Protein AF-A0A662H703-F1 (afdb_monomer_lite)

Sequence (339 aa):
MIERREKPLIRIRGIYATALTALFLDAGFDITQPTPPIVSRFKLTKPLLAPPDATVKDRDDKKGVTIIGNGGPVEAILKVFRERFPDIIVKAYQPELYSSYKGVAEGTCERGTIVNLGITKGILPSHDIKPGQEVVVHVRKPSFLSQPLLAKGLVVNGKYMRLVEGGKNSISRHIHNPRKIRDLLYLLNMLRLEDWGIRIRSSARFASLEELIAEFNELKKQIQSLKRDLSKLPTPSKITPGDALVEVTFPLEAKKALDEMRRKVVPTLPLHHYFKSISNGFEKILNFSELLIEKGLDPEKISESVQEYICQDILNVGERFRIIHEDIGGGRVDINGLL

Secondary structure (DSSP, 8-state):
-----SS-EEEE-STTHHHHHHHHHHTT-EEBS--HHHHHHTT-SS-B-SPPSEEEEE-TTSSEEEEEE-HHHHHHHHHHHHHH-TT-EEEEEEEEET-EEEEEEEEEETTEEEEE-SS-EEEES-S-S-TT-EEEEEEEE--SSSPPEEEES-EEE-SSEEEEET---EE-TT---HHHHHHHHHHHHH---TTEEEEE-GGGGG--HHHHHHHHHHHHHHHHHHHHHGGGS-SSEEEE--EEEEEEE--HHHHHHHHHHHHTTS---TTHHHHHHH-STTHHHHHHHHHHHHTT--HHHHHHHHHHHHHHHH--TT-EEEEEEE-TTS-EEEEEEE-

Structure (mmCIF, N/CA/C/O backbone):
data_AF-A0A662H703-F1
#
_entry.id   AF-A0A662H703-F1
#
loop_
_atom_site.group_PDB
_atom_site.id
_atom_site.type_symbol
_atom_site.label_atom_id
_atom_site.label_alt_id
_atom_site.label_comp_id
_atom_site.label_asym_id
_atom_site.label_entity_id
_atom_site.label_seq_id
_atom_site.pdbx_PDB_ins_code
_atom_site.Cartn_x
_atom_site.Cartn_y
_atom_site.Cartn_z
_atom_site.occupancy
_atom_site.B_iso_or_equiv
_atom_site.auth_seq_id
_atom_site.auth_comp_id
_atom_site.auth_asym_id
_atom_site.auth_atom_id
_atom_site.pdbx_PDB_model_num
ATOM 1 N N . MET A 1 1 ? -25.308 -5.327 -0.138 1.00 30.38 1 MET A N 1
ATOM 2 C CA . MET A 1 1 ? -24.457 -6.399 -0.694 1.00 30.38 1 MET A CA 1
ATOM 3 C C . MET A 1 1 ? -23.533 -5.741 -1.695 1.00 30.38 1 MET A C 1
ATOM 5 O O . MET A 1 1 ? -24.026 -5.160 -2.648 1.00 30.38 1 MET A O 1
ATOM 9 N N . ILE A 1 2 ? -22.229 -5.717 -1.427 1.00 37.53 2 ILE A N 1
ATOM 10 C CA . ILE A 1 2 ? -21.247 -5.191 -2.380 1.00 37.53 2 ILE A CA 1
ATOM 11 C C . ILE A 1 2 ? -21.125 -6.254 -3.470 1.00 37.53 2 ILE A C 1
ATOM 13 O O . ILE A 1 2 ? -20.749 -7.381 -3.149 1.00 37.53 2 ILE A O 1
ATOM 17 N N . GLU A 1 3 ? -21.476 -5.929 -4.715 1.00 33.94 3 GLU A N 1
ATOM 18 C CA . GLU A 1 3 ? -21.129 -6.763 -5.869 1.00 33.94 3 GLU A CA 1
ATOM 19 C C . GLU A 1 3 ? -19.637 -7.094 -5.773 1.00 33.94 3 GLU A C 1
ATOM 21 O O . GLU A 1 3 ? -18.779 -6.206 -5.850 1.00 33.94 3 GLU A O 1
ATOM 26 N N . ARG A 1 4 ? -19.318 -8.367 -5.513 1.00 44.22 4 ARG A N 1
ATOM 27 C CA . ARG A 1 4 ? -17.944 -8.843 -5.611 1.00 44.22 4 ARG A CA 1
ATOM 28 C C . ARG A 1 4 ? -17.577 -8.714 -7.077 1.00 44.22 4 ARG A C 1
ATOM 30 O O . ARG A 1 4 ? -18.082 -9.467 -7.902 1.00 44.22 4 ARG A O 1
ATOM 37 N N . ARG A 1 5 ? -16.713 -7.754 -7.396 1.00 56.62 5 ARG A N 1
ATOM 38 C CA . ARG A 1 5 ? -16.032 -7.778 -8.684 1.00 56.62 5 ARG A CA 1
ATOM 39 C C . ARG A 1 5 ? -15.287 -9.098 -8.780 1.00 56.62 5 ARG A C 1
ATOM 41 O O . ARG A 1 5 ? -14.553 -9.461 -7.864 1.00 56.62 5 ARG A O 1
ATOM 48 N N . GLU A 1 6 ? -15.513 -9.801 -9.878 1.00 66.19 6 GLU A N 1
ATOM 49 C CA . GLU A 1 6 ? -14.876 -11.085 -10.172 1.00 66.19 6 GLU A CA 1
ATOM 50 C C . GLU A 1 6 ? -13.346 -10.946 -10.251 1.00 66.19 6 GLU A C 1
ATOM 52 O O . GLU A 1 6 ? -12.614 -11.877 -9.926 1.00 66.19 6 GLU A O 1
ATOM 57 N N . LYS A 1 7 ? -12.868 -9.749 -10.622 1.00 82.75 7 LYS A N 1
ATOM 58 C CA . LYS A 1 7 ? -11.457 -9.409 -10.809 1.00 82.75 7 LYS A CA 1
ATOM 59 C C . LYS A 1 7 ? -11.031 -8.277 -9.868 1.00 82.75 7 LYS A C 1
ATOM 61 O O . LYS A 1 7 ? -11.751 -7.279 -9.765 1.00 82.75 7 LYS A O 1
ATOM 66 N N . PRO A 1 8 ? -9.870 -8.381 -9.196 1.00 92.06 8 PRO A N 1
ATOM 67 C CA . PRO A 1 8 ? -9.368 -7.292 -8.367 1.00 92.06 8 PRO A CA 1
ATOM 68 C C . PRO A 1 8 ? -9.028 -6.054 -9.206 1.00 92.06 8 PRO A C 1
ATOM 70 O O . PRO A 1 8 ? -8.294 -6.152 -10.191 1.00 92.06 8 PRO A O 1
ATOM 73 N N . LEU A 1 9 ? -9.510 -4.879 -8.786 1.00 95.81 9 LEU A N 1
ATOM 74 C CA . LEU A 1 9 ? -9.166 -3.601 -9.408 1.00 95.81 9 LEU A CA 1
ATOM 75 C C . LEU A 1 9 ? -7.956 -2.967 -8.705 1.00 95.81 9 LEU A C 1
ATOM 77 O O . LEU A 1 9 ? -8.059 -2.488 -7.571 1.00 95.81 9 LEU A O 1
ATOM 81 N N . ILE A 1 10 ? -6.811 -2.901 -9.381 1.00 96.88 10 ILE A N 1
ATOM 82 C CA . ILE A 1 10 ? -5.547 -2.460 -8.780 1.00 96.88 10 ILE A CA 1
ATOM 83 C C . ILE A 1 10 ? -5.146 -1.070 -9.268 1.00 96.88 10 ILE A C 1
ATOM 85 O O . ILE A 1 10 ? -5.191 -0.748 -10.454 1.00 96.88 10 ILE A O 1
ATOM 89 N N . ARG A 1 11 ? -4.669 -0.240 -8.337 1.00 97.38 11 ARG A N 1
ATOM 90 C CA . ARG A 1 11 ? -3.932 0.988 -8.655 1.00 97.38 11 ARG A CA 1
ATOM 91 C C . ARG A 1 11 ? -2.441 0.782 -8.438 1.00 97.38 11 ARG A C 1
ATOM 93 O O . ARG A 1 11 ? -2.027 0.434 -7.339 1.00 97.38 11 ARG A O 1
ATOM 100 N N . ILE A 1 12 ? -1.631 1.107 -9.440 1.00 97.94 12 ILE A N 1
ATOM 101 C CA . ILE A 1 12 ? -0.177 0.906 -9.390 1.00 97.94 12 ILE A CA 1
ATOM 102 C C . ILE A 1 12 ? 0.543 2.254 -9.477 1.00 97.94 12 ILE A C 1
ATOM 104 O O . ILE A 1 12 ? 0.141 3.137 -10.243 1.00 97.94 12 ILE A O 1
ATOM 108 N N . ARG A 1 13 ? 1.584 2.450 -8.667 1.00 95.94 13 ARG A N 1
ATOM 109 C CA . ARG A 1 13 ? 2.422 3.657 -8.634 1.00 95.94 13 ARG A CA 1
ATOM 110 C C . ARG A 1 13 ? 3.893 3.287 -8.484 1.00 95.94 13 ARG A C 1
ATOM 112 O O . ARG A 1 13 ? 4.200 2.236 -7.942 1.00 95.94 13 ARG A O 1
ATOM 119 N N . GLY A 1 14 ? 4.767 4.200 -8.899 1.00 95.19 14 GLY A N 1
ATOM 120 C CA . GLY A 1 14 ? 6.202 4.077 -8.669 1.00 95.19 14 GLY A CA 1
ATOM 121 C C . GLY A 1 14 ? 6.992 3.531 -9.853 1.00 95.19 14 GLY A C 1
ATOM 122 O O . GLY A 1 14 ? 6.475 3.440 -10.971 1.00 95.19 14 GLY A O 1
ATOM 123 N N . ILE A 1 15 ? 8.261 3.214 -9.612 1.00 95.38 15 ILE A N 1
ATOM 124 C CA . ILE A 1 15 ? 9.226 2.827 -10.648 1.00 95.38 15 ILE A CA 1
ATOM 125 C C . ILE A 1 15 ? 8.855 1.496 -11.308 1.00 95.38 15 ILE A C 1
ATOM 127 O O . ILE A 1 15 ? 9.024 1.353 -12.516 1.00 95.38 15 ILE A O 1
ATOM 131 N N . TYR A 1 16 ? 8.243 0.583 -10.549 1.00 97.50 16 TYR A N 1
ATOM 132 C CA . TYR A 1 16 ? 7.818 -0.735 -11.029 1.00 97.50 16 TYR A CA 1
ATOM 133 C C . TYR A 1 16 ? 6.494 -0.702 -11.806 1.00 97.50 16 TYR A C 1
ATOM 135 O O . TYR A 1 16 ? 6.033 -1.728 -12.305 1.00 97.50 16 TYR A O 1
ATOM 143 N N . ALA A 1 17 ? 5.843 0.463 -11.919 1.00 98.00 17 ALA A N 1
ATOM 144 C CA . ALA A 1 17 ? 4.452 0.532 -12.356 1.00 98.00 17 ALA A CA 1
ATOM 145 C C . ALA A 1 17 ? 4.204 -0.015 -13.765 1.00 98.00 17 ALA A C 1
ATOM 147 O O . ALA A 1 17 ? 3.155 -0.603 -14.001 1.00 98.00 17 ALA A O 1
ATOM 148 N N . THR A 1 18 ? 5.146 0.157 -14.695 1.00 97.88 18 THR A N 1
ATOM 149 C CA . THR A 1 18 ? 4.966 -0.320 -16.080 1.00 97.88 18 THR A CA 1
ATOM 150 C C . THR A 1 18 ? 5.044 -1.844 -16.148 1.00 97.88 18 THR A C 1
ATOM 152 O O . THR A 1 18 ? 4.124 -2.465 -16.670 1.00 97.88 18 THR A O 1
ATOM 155 N N . ALA A 1 19 ? 6.079 -2.440 -15.547 1.00 98.19 19 ALA A N 1
ATOM 156 C CA . ALA A 1 19 ? 6.246 -3.891 -15.472 1.00 98.19 19 ALA A CA 1
ATOM 157 C C . ALA A 1 19 ? 5.070 -4.566 -14.759 1.00 98.19 19 ALA A C 1
ATOM 159 O O . ALA A 1 19 ? 4.483 -5.515 -15.269 1.00 98.19 19 ALA A O 1
ATOM 160 N N . LEU A 1 20 ? 4.675 -4.021 -13.605 1.00 98.25 20 LEU A N 1
ATOM 161 C CA . LEU A 1 20 ? 3.562 -4.554 -12.826 1.00 98.25 20 LEU A CA 1
ATOM 162 C C . LEU A 1 20 ? 2.220 -4.391 -13.541 1.00 98.25 20 LEU A C 1
ATOM 164 O O . LEU A 1 20 ? 1.362 -5.254 -13.411 1.00 98.25 20 LEU A O 1
ATOM 168 N N . THR A 1 21 ? 2.031 -3.323 -14.323 1.00 98.06 21 THR A N 1
ATOM 169 C CA . THR A 1 21 ? 0.829 -3.185 -15.159 1.00 98.06 21 THR A CA 1
ATOM 170 C C . THR A 1 21 ? 0.763 -4.308 -16.192 1.00 98.06 21 THR A C 1
ATOM 172 O O . THR A 1 21 ? -0.279 -4.944 -16.297 1.00 98.06 21 THR A O 1
ATOM 175 N N . ALA A 1 22 ? 1.865 -4.598 -16.897 1.00 97.25 22 ALA A N 1
ATOM 176 C CA . ALA A 1 22 ? 1.915 -5.713 -17.847 1.00 97.25 22 ALA A CA 1
ATOM 177 C C . ALA A 1 22 ? 1.616 -7.048 -17.151 1.00 97.25 22 ALA A C 1
ATOM 179 O O . ALA A 1 22 ? 0.739 -7.786 -17.585 1.00 97.25 22 ALA A O 1
ATOM 180 N N . LEU A 1 23 ? 2.269 -7.302 -16.014 1.00 97.25 23 LEU A N 1
ATOM 181 C CA . LEU A 1 23 ? 2.069 -8.519 -15.233 1.00 97.25 23 LEU A CA 1
ATOM 182 C C . LEU A 1 23 ? 0.610 -8.733 -14.811 1.00 97.25 23 LEU A C 1
ATOM 184 O O . LEU A 1 23 ? 0.073 -9.828 -14.955 1.00 97.25 23 LEU A O 1
ATOM 188 N N . PHE A 1 24 ? -0.026 -7.708 -14.246 1.00 96.81 24 PHE A N 1
ATOM 189 C CA . PHE A 1 24 ? -1.381 -7.846 -13.724 1.00 96.81 24 PHE A CA 1
ATOM 190 C C . PHE A 1 24 ? -2.428 -7.933 -14.837 1.00 96.81 24 PHE A C 1
ATOM 192 O O . PHE A 1 24 ? -3.397 -8.672 -14.677 1.00 96.81 24 PHE A O 1
ATOM 199 N N . LEU A 1 25 ? -2.219 -7.255 -15.971 1.00 94.88 25 LEU A N 1
ATOM 200 C CA . LEU A 1 25 ? -3.065 -7.434 -17.153 1.00 94.88 25 LEU A CA 1
ATOM 201 C C . LEU A 1 25 ? -2.961 -8.868 -17.696 1.00 94.88 25 LEU A C 1
ATOM 203 O O . LEU A 1 25 ? -3.995 -9.493 -17.923 1.00 94.88 25 LEU A O 1
ATOM 207 N N . ASP A 1 26 ? -1.746 -9.422 -17.804 1.00 94.62 26 ASP A N 1
ATOM 208 C CA . ASP A 1 26 ? -1.517 -10.822 -18.204 1.00 94.62 26 ASP A CA 1
ATOM 209 C C . ASP A 1 26 ? -2.175 -11.815 -17.224 1.00 94.62 26 ASP A C 1
ATOM 211 O O . ASP A 1 26 ? -2.640 -12.881 -17.622 1.00 94.62 26 ASP A O 1
ATOM 215 N N . ALA A 1 27 ? -2.242 -11.463 -15.936 1.00 94.94 27 ALA A N 1
ATOM 216 C CA . ALA A 1 27 ? -2.902 -12.251 -14.894 1.00 94.94 27 ALA A CA 1
ATOM 217 C C . ALA A 1 27 ? -4.432 -12.038 -14.822 1.00 94.94 27 ALA A C 1
ATOM 219 O O . ALA A 1 27 ? -5.092 -12.619 -13.961 1.00 94.94 27 ALA A O 1
ATOM 220 N N . GLY A 1 28 ? -5.008 -11.203 -15.695 1.00 94.31 28 GLY A N 1
ATOM 221 C CA . GLY A 1 28 ? -6.453 -10.981 -15.793 1.00 94.31 28 GLY A CA 1
ATOM 222 C C . GLY A 1 28 ? -7.042 -9.982 -14.791 1.00 94.31 28 GLY A C 1
ATOM 223 O O . GLY A 1 28 ? -8.255 -9.993 -14.583 1.00 94.31 28 GLY A O 1
ATOM 224 N N . PHE A 1 29 ? -6.220 -9.136 -14.171 1.00 95.69 29 PHE A N 1
ATOM 225 C CA . PHE A 1 29 ? -6.654 -8.093 -13.240 1.00 95.69 29 PHE A CA 1
ATOM 226 C C . PHE A 1 29 ? -7.035 -6.817 -13.992 1.00 95.69 29 PHE A C 1
ATOM 228 O O . PHE A 1 29 ? -6.499 -6.526 -15.061 1.00 95.69 29 PHE A O 1
ATOM 235 N N . ASP A 1 30 ? -7.892 -5.999 -13.379 1.00 95.06 30 ASP A N 1
ATOM 236 C CA . ASP A 1 30 ? -8.238 -4.688 -13.922 1.00 95.06 30 ASP A CA 1
ATOM 237 C C . ASP A 1 30 ? -7.359 -3.589 -13.316 1.00 95.06 30 ASP A C 1
ATOM 239 O O . ASP A 1 30 ? -7.030 -3.596 -12.125 1.00 95.06 30 ASP A O 1
ATOM 243 N N . ILE A 1 31 ? -7.020 -2.585 -14.126 1.00 96.00 31 ILE A N 1
ATOM 244 C CA . ILE A 1 31 ? -6.175 -1.458 -13.714 1.00 96.00 31 ILE A CA 1
ATOM 245 C C . ILE A 1 31 ? -7.009 -0.187 -13.590 1.00 96.00 31 ILE A C 1
ATOM 247 O O . ILE A 1 31 ? -7.719 0.202 -14.516 1.00 96.00 31 ILE A O 1
ATOM 251 N N . THR A 1 32 ? -6.881 0.507 -12.456 1.00 96.06 32 THR A N 1
ATOM 252 C CA . THR A 1 32 ? -7.569 1.780 -12.210 1.00 96.06 32 THR A CA 1
ATOM 253 C C . THR A 1 32 ? -6.629 2.934 -11.938 1.00 96.06 32 THR A C 1
ATOM 255 O O . THR A 1 32 ? -5.519 2.792 -11.413 1.00 96.06 32 THR A O 1
ATOM 258 N N . GLN A 1 33 ? -7.135 4.122 -12.248 1.00 94.19 33 GLN A N 1
ATOM 259 C CA . GLN A 1 33 ? -6.463 5.396 -12.087 1.00 94.19 33 GLN A CA 1
ATOM 260 C C . GLN A 1 33 ? -5.044 5.334 -12.680 1.00 94.19 33 GLN A C 1
ATOM 262 O O . GLN A 1 33 ? -4.097 5.703 -11.973 1.00 94.19 33 GLN A O 1
ATOM 267 N N . PRO A 1 34 ? -4.841 4.820 -13.911 1.00 95.94 34 PRO A N 1
ATOM 268 C CA . PRO A 1 34 ? -3.511 4.747 -14.504 1.00 95.94 34 PRO A CA 1
ATOM 269 C C . PRO A 1 34 ? -2.913 6.153 -14.642 1.00 95.94 34 PRO A C 1
ATOM 271 O O . PRO A 1 34 ? -3.626 7.146 -14.796 1.00 95.94 34 PRO A O 1
ATOM 274 N N . THR A 1 35 ? -1.589 6.260 -14.538 1.00 94.94 35 THR A N 1
ATOM 275 C CA . THR A 1 35 ? -0.897 7.528 -14.808 1.00 94.94 35 THR A CA 1
ATOM 276 C C . THR A 1 35 ? -0.830 7.776 -16.321 1.00 94.94 35 THR A C 1
ATOM 278 O O . THR A 1 35 ? -0.896 6.811 -17.085 1.00 94.94 35 THR A O 1
ATOM 281 N N . PRO A 1 36 ? -0.654 9.027 -16.790 1.00 94.94 36 PRO A N 1
ATOM 282 C CA . PRO A 1 36 ? -0.564 9.308 -18.226 1.00 94.94 36 PRO A CA 1
ATOM 283 C C . PRO A 1 36 ? 0.485 8.461 -18.977 1.00 94.94 36 PRO A C 1
ATOM 285 O O . PRO A 1 36 ? 0.156 7.949 -20.047 1.00 94.94 36 PRO A O 1
ATOM 288 N N . PRO A 1 37 ? 1.691 8.195 -18.422 1.00 94.75 37 PRO A N 1
ATOM 289 C CA . PRO A 1 37 ? 2.641 7.277 -19.055 1.00 94.75 37 PRO A CA 1
ATOM 290 C C . PRO A 1 37 ? 2.105 5.851 -19.224 1.00 94.75 37 PRO A C 1
ATOM 292 O O . PRO A 1 37 ? 2.369 5.222 -20.242 1.00 94.75 37 PRO A O 1
ATOM 295 N N . ILE A 1 38 ? 1.340 5.340 -18.254 1.00 97.06 38 ILE A N 1
ATOM 296 C CA . ILE A 1 38 ? 0.729 4.006 -18.341 1.00 97.06 38 ILE A CA 1
ATOM 297 C C . ILE A 1 38 ? -0.376 3.990 -19.401 1.00 97.06 38 ILE A C 1
ATOM 299 O O . ILE A 1 38 ? -0.421 3.069 -20.208 1.00 97.06 38 ILE A O 1
ATOM 303 N N . VAL A 1 39 ? -1.218 5.027 -19.457 1.00 96.25 39 VAL A N 1
ATOM 304 C CA . VAL A 1 39 ? -2.254 5.156 -20.497 1.00 96.25 39 VAL A CA 1
ATOM 305 C C . VAL A 1 39 ? -1.636 5.125 -21.896 1.00 96.25 39 VAL A C 1
ATOM 307 O O . VAL A 1 39 ? -2.117 4.381 -22.745 1.00 96.25 39 VAL A O 1
ATOM 310 N N . SER A 1 40 ? -0.555 5.882 -22.111 1.00 95.25 40 SER A N 1
ATOM 311 C CA . SER A 1 40 ? 0.151 5.940 -23.397 1.00 95.25 40 SER A CA 1
ATOM 312 C C . SER A 1 40 ? 0.778 4.593 -23.776 1.00 95.25 40 SER A C 1
ATOM 314 O O . SER A 1 40 ? 0.473 4.045 -24.834 1.00 95.25 40 SER A O 1
ATOM 316 N N . ARG A 1 41 ? 1.582 4.005 -22.877 1.00 95.31 41 ARG A N 1
ATOM 317 C CA . ARG A 1 41 ? 2.304 2.741 -23.120 1.00 95.31 41 ARG A CA 1
ATOM 318 C C . ARG A 1 41 ? 1.376 1.571 -23.440 1.00 95.31 41 ARG A C 1
ATOM 320 O O . ARG A 1 41 ? 1.664 0.791 -24.336 1.00 95.31 41 ARG A O 1
ATOM 327 N N . PHE A 1 42 ? 0.253 1.474 -22.733 1.00 95.56 42 PHE A N 1
ATOM 328 C CA . PHE A 1 42 ? -0.713 0.387 -22.906 1.00 95.56 42 PHE A CA 1
ATOM 329 C C . PHE A 1 42 ? -1.879 0.752 -23.833 1.00 95.56 42 PHE A C 1
ATOM 331 O O . PHE A 1 42 ? -2.821 -0.026 -23.953 1.00 95.56 42 PHE A O 1
ATOM 338 N N . LYS A 1 43 ? -1.841 1.931 -24.476 1.00 93.88 43 LYS A N 1
ATOM 339 C CA . LYS A 1 43 ? -2.882 2.425 -25.395 1.00 93.88 43 LYS A CA 1
ATOM 340 C C . LYS A 1 43 ? -4.298 2.292 -24.810 1.00 93.88 43 LYS A C 1
ATOM 342 O O . LYS A 1 43 ? -5.241 1.894 -25.494 1.00 93.88 43 LYS A O 1
ATOM 347 N N . LEU A 1 44 ? -4.448 2.615 -23.523 1.00 91.06 44 LEU A N 1
ATOM 348 C CA . LEU A 1 44 ? -5.715 2.463 -22.805 1.00 91.06 44 LEU A CA 1
ATOM 349 C C . LEU A 1 44 ? -6.716 3.519 -23.288 1.00 91.06 44 LEU A C 1
ATOM 351 O O . LEU A 1 44 ? -6.602 4.695 -22.952 1.00 91.06 44 LEU A O 1
ATOM 355 N N . THR A 1 45 ? -7.718 3.096 -24.056 1.00 88.31 45 THR A N 1
ATOM 356 C CA . THR A 1 45 ? -8.709 3.997 -24.673 1.00 88.31 45 THR A CA 1
ATOM 357 C C . THR A 1 45 ? -9.731 4.547 -23.680 1.00 88.31 45 THR A C 1
ATOM 359 O O . THR A 1 45 ? -10.190 5.679 -23.824 1.00 88.31 45 THR A O 1
ATOM 362 N N . LYS A 1 46 ? -10.085 3.768 -22.652 1.00 89.00 46 LYS A N 1
ATOM 363 C CA . LYS A 1 46 ? -11.031 4.156 -21.594 1.00 89.00 46 LYS A CA 1
ATOM 364 C C . LYS A 1 46 ? -10.466 3.808 -20.212 1.00 89.00 46 LYS A C 1
ATOM 366 O O . LYS A 1 46 ? -10.796 2.755 -19.667 1.00 89.00 46 LYS A O 1
ATOM 371 N N . PRO A 1 47 ? -9.588 4.649 -19.637 1.00 90.69 47 PRO A N 1
ATOM 372 C CA . PRO A 1 47 ? -9.002 4.372 -18.332 1.00 90.69 47 PRO A CA 1
ATOM 373 C C . PRO A 1 47 ? -10.068 4.406 -17.230 1.00 90.69 47 PRO A C 1
ATOM 375 O O . PRO A 1 47 ? -10.765 5.404 -17.051 1.00 90.69 47 PRO A O 1
ATOM 378 N N . LEU A 1 48 ? -10.165 3.325 -16.453 1.00 92.69 48 LEU A N 1
ATOM 379 C CA . LEU A 1 48 ? -11.041 3.258 -15.285 1.00 92.69 48 LEU A CA 1
ATOM 380 C C . LEU A 1 48 ? -10.537 4.205 -14.190 1.00 92.69 48 LEU A C 1
ATOM 382 O O . LEU A 1 48 ? -9.339 4.262 -13.914 1.00 92.69 48 LEU A O 1
ATOM 386 N N . LEU A 1 49 ? -11.451 4.933 -13.542 1.00 92.69 49 LEU A N 1
ATOM 387 C CA . LEU A 1 49 ? -11.131 5.872 -12.453 1.00 92.69 49 LEU A CA 1
ATOM 388 C C . LEU A 1 49 ? -11.737 5.473 -11.097 1.00 92.69 49 LEU A C 1
ATOM 390 O O . LEU A 1 49 ? -11.548 6.174 -10.099 1.00 92.69 49 LEU A O 1
ATOM 394 N N . ALA A 1 50 ? -12.402 4.317 -11.045 1.00 92.94 50 ALA A N 1
ATOM 395 C CA . ALA A 1 50 ? -13.027 3.771 -9.846 1.00 92.94 50 ALA A CA 1
ATOM 396 C C . ALA A 1 50 ? -12.020 3.569 -8.688 1.00 92.94 50 ALA A C 1
ATOM 398 O O . ALA A 1 50 ? -10.819 3.392 -8.930 1.00 92.94 50 ALA A O 1
ATOM 399 N N . PRO A 1 51 ? -12.475 3.568 -7.423 1.00 94.06 51 PRO A N 1
ATOM 400 C CA . PRO A 1 51 ? -11.635 3.240 -6.276 1.00 94.06 51 PRO A CA 1
ATOM 401 C C . PRO A 1 51 ? -10.924 1.900 -6.453 1.00 94.06 51 PRO A C 1
ATOM 403 O O . PRO A 1 51 ? -11.578 0.933 -6.840 1.00 94.06 51 PRO A O 1
ATOM 406 N N . PRO A 1 52 ? -9.618 1.821 -6.156 1.00 95.75 52 PRO A N 1
ATOM 407 C CA . PRO A 1 52 ? -8.919 0.550 -6.178 1.00 95.75 52 PRO A CA 1
ATOM 408 C C . PRO A 1 52 ? -9.326 -0.330 -4.999 1.00 95.75 52 PRO A C 1
ATOM 410 O O . PRO A 1 52 ? -9.491 0.160 -3.880 1.00 95.75 52 PRO A O 1
ATOM 413 N N . ASP A 1 53 ? -9.359 -1.632 -5.247 1.00 96.00 53 ASP A N 1
ATOM 414 C CA . ASP A 1 53 ? -9.443 -2.664 -4.220 1.00 96.00 53 ASP A CA 1
ATOM 415 C C . ASP A 1 53 ? -8.098 -2.861 -3.506 1.00 96.00 53 ASP A C 1
ATOM 417 O O . ASP A 1 53 ? -8.053 -3.161 -2.312 1.00 96.00 53 ASP A O 1
ATOM 421 N N . ALA A 1 54 ? -6.996 -2.645 -4.232 1.00 97.12 54 ALA A N 1
ATOM 422 C CA . ALA A 1 54 ? -5.640 -2.617 -3.698 1.00 97.12 54 ALA A CA 1
ATOM 423 C C . ALA A 1 54 ? -4.768 -1.583 -4.423 1.00 97.12 54 ALA A C 1
ATOM 425 O O . ALA A 1 54 ? -4.912 -1.316 -5.617 1.00 97.12 54 ALA A O 1
ATOM 426 N N . THR A 1 55 ? -3.847 -0.965 -3.689 1.00 97.94 55 THR A N 1
ATOM 427 C CA . THR A 1 55 ? -2.812 -0.086 -4.235 1.00 97.94 55 THR A CA 1
ATOM 428 C C . THR A 1 55 ? -1.447 -0.737 -4.067 1.00 97.94 55 THR A C 1
ATOM 430 O O . THR A 1 55 ? -1.059 -1.040 -2.943 1.00 97.94 55 THR A O 1
ATOM 433 N N . VAL A 1 56 ? -0.709 -0.871 -5.167 1.00 98.50 56 VAL A N 1
ATOM 434 C CA . VAL A 1 56 ? 0.701 -1.276 -5.191 1.00 98.50 56 VAL A CA 1
ATOM 435 C C . VAL A 1 56 ? 1.547 -0.036 -5.465 1.00 98.50 56 VAL A C 1
ATOM 437 O O . VAL A 1 56 ? 1.294 0.699 -6.421 1.00 98.50 56 VAL A O 1
ATOM 440 N N . LYS A 1 57 ? 2.521 0.245 -4.606 1.00 97.75 57 LYS A N 1
ATOM 441 C CA . LYS A 1 57 ? 3.430 1.392 -4.737 1.00 97.75 57 LYS A CA 1
ATOM 442 C C . LYS A 1 57 ? 4.843 0.992 -4.340 1.00 97.75 57 LYS A C 1
ATOM 444 O O . LYS A 1 57 ? 4.991 0.016 -3.617 1.00 97.75 57 LYS A O 1
ATOM 449 N N . ASP A 1 58 ? 5.849 1.758 -4.743 1.00 97.25 58 ASP A N 1
ATOM 450 C CA . ASP A 1 58 ? 7.220 1.546 -4.265 1.00 97.25 58 ASP A CA 1
ATOM 451 C C . ASP A 1 58 ? 7.274 1.523 -2.726 1.00 97.25 58 ASP A C 1
ATOM 453 O O . ASP A 1 58 ? 6.569 2.295 -2.059 1.00 97.25 58 ASP A O 1
ATOM 457 N N . ARG A 1 59 ? 8.128 0.650 -2.176 1.00 94.50 59 ARG A N 1
ATOM 458 C CA . ARG A 1 59 ? 8.642 0.815 -0.808 1.00 94.50 59 ARG A CA 1
ATOM 459 C C . ARG A 1 59 ? 9.424 2.127 -0.730 1.00 94.50 59 ARG A C 1
ATOM 461 O O . ARG A 1 59 ? 9.928 2.616 -1.742 1.00 94.50 59 ARG A O 1
ATOM 468 N N . ASP A 1 60 ? 9.566 2.674 0.473 1.00 89.94 60 ASP A N 1
ATOM 469 C CA . ASP A 1 60 ? 10.272 3.945 0.680 1.00 89.94 60 ASP A CA 1
ATOM 470 C C . ASP A 1 60 ? 11.746 3.880 0.221 1.00 89.94 60 ASP A C 1
ATOM 472 O O . ASP A 1 60 ? 12.285 4.872 -0.261 1.00 89.94 60 ASP A O 1
ATOM 476 N N . ASP A 1 61 ? 12.372 2.700 0.294 1.00 89.81 61 ASP A N 1
ATOM 477 C CA . ASP A 1 61 ? 13.734 2.430 -0.190 1.00 89.81 61 ASP A CA 1
ATOM 478 C C . ASP A 1 61 ? 13.806 2.000 -1.667 1.00 89.81 61 ASP A C 1
ATOM 480 O O . ASP A 1 61 ? 14.890 1.718 -2.171 1.00 89.81 61 ASP A O 1
ATOM 484 N N . LYS A 1 62 ? 12.659 1.911 -2.354 1.00 93.62 62 LYS A N 1
ATOM 485 C CA . LYS A 1 62 ? 12.506 1.457 -3.746 1.00 93.62 62 LYS A CA 1
ATOM 486 C C . LYS A 1 62 ? 13.014 0.042 -4.041 1.00 93.62 62 LYS A C 1
ATOM 488 O O . LYS A 1 62 ? 13.042 -0.357 -5.206 1.00 93.62 62 LYS A O 1
ATOM 493 N N . LYS A 1 63 ? 13.349 -0.772 -3.034 1.00 93.44 63 LYS A N 1
ATOM 494 C CA . LYS A 1 63 ? 13.848 -2.151 -3.228 1.00 93.44 63 LYS A CA 1
ATOM 495 C C . LYS A 1 63 ? 12.740 -3.176 -3.472 1.00 93.44 63 LYS A C 1
ATOM 497 O O . LYS A 1 63 ? 13.005 -4.368 -3.612 1.00 93.44 63 LYS A O 1
ATOM 502 N N . GLY A 1 64 ? 11.500 -2.713 -3.541 1.00 96.00 64 GLY A N 1
ATOM 503 C CA . GLY A 1 64 ? 10.329 -3.507 -3.858 1.00 96.00 64 GLY A CA 1
ATOM 504 C C . GLY A 1 64 ? 9.068 -2.663 -3.730 1.00 96.00 64 GLY A C 1
ATOM 505 O O . GLY A 1 64 ? 9.104 -1.455 -3.980 1.00 96.00 64 GLY A O 1
ATOM 506 N N . VAL A 1 65 ? 7.961 -3.277 -3.317 1.00 98.38 65 VAL A N 1
ATOM 507 C CA . VAL A 1 65 ? 6.649 -2.619 -3.262 1.00 98.38 65 VAL A CA 1
ATOM 508 C C . VAL A 1 65 ? 5.925 -2.804 -1.935 1.00 98.38 65 VAL A C 1
ATOM 510 O O . VAL A 1 65 ? 6.049 -3.823 -1.265 1.00 98.38 65 VAL A O 1
ATOM 513 N N . THR A 1 66 ? 5.128 -1.807 -1.570 1.00 98.00 66 THR A N 1
ATOM 514 C CA . THR A 1 66 ? 4.106 -1.889 -0.531 1.00 98.00 66 THR A CA 1
ATOM 515 C C . THR A 1 66 ? 2.736 -2.062 -1.186 1.00 98.00 66 THR A C 1
ATOM 517 O O . THR A 1 66 ? 2.342 -1.272 -2.051 1.00 98.00 66 THR A O 1
ATOM 520 N N . ILE A 1 67 ? 1.988 -3.064 -0.735 1.00 98.44 67 ILE A N 1
ATOM 521 C CA . ILE A 1 67 ? 0.626 -3.386 -1.159 1.00 98.44 67 ILE A CA 1
ATOM 522 C C . ILE A 1 67 ? -0.325 -3.023 -0.015 1.00 98.44 67 ILE A C 1
ATOM 524 O O . ILE A 1 67 ? -0.117 -3.441 1.124 1.00 98.44 67 ILE A O 1
ATOM 528 N N . ILE A 1 68 ? -1.354 -2.223 -0.307 1.00 97.50 68 ILE A N 1
ATOM 529 C CA . ILE A 1 68 ? -2.354 -1.775 0.675 1.00 97.50 68 ILE A CA 1
ATOM 530 C C . ILE A 1 68 ? -3.755 -1.934 0.098 1.00 97.50 68 ILE A C 1
ATOM 532 O O . ILE A 1 68 ? -4.039 -1.351 -0.950 1.00 97.50 68 ILE A O 1
ATOM 536 N N . GLY A 1 69 ? -4.650 -2.634 0.789 1.00 96.19 69 GLY A N 1
ATOM 537 C CA . GLY A 1 69 ? -6.047 -2.731 0.364 1.00 96.19 69 GLY A CA 1
ATOM 538 C C . GLY A 1 69 ? -6.833 -3.839 1.043 1.00 96.19 69 GLY A C 1
ATOM 539 O O . GLY A 1 69 ? -6.495 -4.282 2.135 1.00 96.19 69 GLY A O 1
ATOM 540 N N . ASN A 1 70 ? -7.888 -4.295 0.379 1.00 94.81 70 ASN A N 1
ATOM 541 C CA . ASN A 1 70 ? -8.728 -5.381 0.873 1.00 94.81 70 ASN A CA 1
ATOM 542 C C . ASN A 1 70 ? -7.949 -6.711 0.883 1.00 94.81 70 ASN A C 1
ATOM 544 O O . ASN A 1 70 ? -7.205 -6.999 -0.055 1.00 94.81 70 ASN A O 1
ATOM 548 N N . GLY A 1 71 ? -8.165 -7.549 1.905 1.00 94.06 71 GLY A N 1
ATOM 549 C CA . GLY A 1 71 ? -7.400 -8.790 2.106 1.00 94.06 71 GLY A CA 1
ATOM 550 C C . GLY A 1 71 ? -7.425 -9.763 0.918 1.00 94.06 71 GLY A C 1
ATOM 551 O O . GLY A 1 71 ? -6.374 -10.228 0.498 1.00 94.06 71 GLY A O 1
ATOM 552 N N . GLY A 1 72 ? -8.595 -10.015 0.319 1.00 95.06 72 GLY A N 1
ATOM 553 C CA . GLY A 1 72 ? -8.712 -10.903 -0.852 1.00 95.06 72 GLY A CA 1
ATOM 554 C C . GLY A 1 72 ? -7.909 -10.419 -2.074 1.00 95.06 72 GLY A C 1
ATOM 555 O O . GLY A 1 72 ? -7.071 -11.160 -2.578 1.00 95.06 72 GLY A O 1
ATOM 556 N N . PRO A 1 73 ? -8.107 -9.169 -2.530 1.00 96.44 73 PRO A N 1
ATOM 557 C CA . PRO A 1 73 ? -7.292 -8.532 -3.568 1.00 96.44 73 PRO A CA 1
ATOM 558 C C . PRO A 1 73 ? -5.784 -8.536 -3.290 1.00 96.44 73 PRO A C 1
ATOM 560 O O . PRO A 1 73 ? -4.999 -8.771 -4.205 1.00 96.44 73 PRO A O 1
ATOM 563 N N . VAL A 1 74 ? -5.367 -8.302 -2.041 1.00 97.56 74 VAL A N 1
ATOM 564 C CA . VAL A 1 74 ? -3.950 -8.373 -1.647 1.00 97.56 74 VAL A CA 1
ATOM 565 C C . VAL A 1 74 ? -3.415 -9.800 -1.779 1.00 97.56 74 VAL A C 1
ATOM 567 O O . VAL A 1 74 ? -2.345 -9.983 -2.351 1.00 97.56 74 VAL A O 1
ATOM 570 N N . GLU A 1 75 ? -4.160 -10.814 -1.336 1.00 96.88 75 GLU A N 1
ATOM 571 C CA . GLU A 1 75 ? -3.731 -12.211 -1.477 1.00 96.88 75 GLU A CA 1
ATOM 572 C C . GLU A 1 75 ? -3.655 -12.643 -2.948 1.00 96.88 75 GLU A C 1
ATOM 574 O O . GLU A 1 75 ? -2.714 -13.327 -3.346 1.00 96.88 75 GLU A O 1
ATOM 579 N N . ALA A 1 76 ? -4.583 -12.176 -3.789 1.00 97.12 76 ALA A N 1
ATOM 580 C CA . ALA A 1 76 ? -4.533 -12.416 -5.229 1.00 97.12 76 ALA A CA 1
ATOM 581 C C . ALA A 1 76 ? -3.256 -11.834 -5.864 1.00 97.12 76 ALA A C 1
ATOM 583 O O . ALA A 1 76 ? -2.617 -12.500 -6.677 1.00 97.12 76 ALA A O 1
ATOM 584 N N . ILE A 1 77 ? -2.839 -10.629 -5.455 1.00 97.88 77 ILE A N 1
ATOM 585 C CA . ILE A 1 77 ? -1.562 -10.035 -5.886 1.00 97.88 77 ILE A CA 1
ATOM 586 C C . ILE A 1 77 ? -0.379 -10.899 -5.438 1.00 97.88 77 ILE A C 1
ATOM 588 O O . ILE A 1 77 ? 0.519 -11.172 -6.235 1.00 97.88 77 ILE A O 1
ATOM 592 N N . LEU A 1 78 ? -0.368 -11.333 -4.175 1.00 97.50 78 LEU A N 1
ATOM 593 C CA . LEU A 1 78 ? 0.723 -12.148 -3.642 1.00 97.50 78 LEU A CA 1
ATOM 594 C C . LEU A 1 78 ? 0.834 -13.496 -4.348 1.00 97.50 78 LEU A C 1
ATOM 596 O O . LEU A 1 78 ? 1.949 -13.952 -4.587 1.00 97.50 78 LEU A O 1
ATOM 600 N N . LYS A 1 79 ? -0.288 -14.111 -4.728 1.00 96.69 79 LYS A N 1
ATOM 601 C CA . LYS A 1 79 ? -0.292 -15.333 -5.536 1.00 96.69 79 LYS A CA 1
ATOM 602 C C . LYS A 1 79 ? 0.430 -15.121 -6.871 1.00 96.69 79 LYS A C 1
ATOM 604 O O . LYS A 1 79 ? 1.368 -15.854 -7.164 1.00 96.69 79 LYS A O 1
ATOM 609 N N . VAL A 1 80 ? 0.072 -14.068 -7.613 1.00 97.31 80 VAL A N 1
ATOM 610 C CA . VAL A 1 80 ? 0.737 -13.711 -8.882 1.00 97.31 80 VAL A CA 1
ATOM 611 C C . VAL A 1 80 ? 2.233 -13.467 -8.677 1.00 97.31 80 VAL A C 1
ATOM 613 O O . VAL A 1 80 ? 3.054 -13.907 -9.477 1.00 97.31 80 VAL A O 1
ATOM 616 N N . PHE A 1 81 ? 2.607 -12.783 -7.595 1.00 97.62 81 PHE A N 1
ATOM 617 C CA . PHE A 1 81 ? 4.012 -12.525 -7.294 1.00 97.62 81 PHE A CA 1
ATOM 618 C C . PHE A 1 81 ? 4.789 -13.802 -6.974 1.00 97.62 81 PHE A C 1
ATOM 620 O O . PHE A 1 81 ? 5.862 -13.982 -7.534 1.00 97.62 81 PHE A O 1
ATOM 627 N N . ARG A 1 82 ? 4.255 -14.704 -6.142 1.00 95.62 82 ARG A N 1
ATOM 628 C CA . ARG A 1 82 ? 4.914 -15.981 -5.808 1.00 95.62 82 ARG A CA 1
ATOM 629 C C . ARG A 1 82 ? 5.073 -16.887 -7.032 1.00 95.62 82 ARG A C 1
ATOM 631 O O . ARG A 1 82 ? 6.084 -17.562 -7.156 1.00 95.62 82 ARG A O 1
ATOM 638 N N . GLU A 1 83 ? 4.102 -16.877 -7.944 1.00 95.00 83 GLU A N 1
ATOM 639 C CA . GLU A 1 83 ? 4.164 -17.652 -9.192 1.00 95.00 83 GLU A CA 1
ATOM 640 C C . GLU A 1 83 ? 5.215 -17.121 -10.178 1.00 95.00 83 GLU A C 1
ATOM 642 O O . GLU A 1 83 ? 5.756 -17.885 -10.974 1.00 95.00 83 GLU A O 1
ATOM 647 N N . ARG A 1 84 ? 5.489 -15.811 -10.167 1.00 95.44 84 ARG A N 1
ATOM 648 C CA . ARG A 1 84 ? 6.430 -15.174 -11.106 1.00 95.44 84 ARG A CA 1
ATOM 649 C C . ARG A 1 84 ? 7.820 -14.944 -10.541 1.00 95.44 84 ARG A C 1
ATOM 651 O O . ARG A 1 84 ? 8.770 -14.860 -11.313 1.00 95.44 84 ARG A O 1
ATOM 658 N N . PHE A 1 85 ? 7.931 -14.794 -9.229 1.00 95.31 85 PHE A N 1
ATOM 659 C CA . PHE A 1 85 ? 9.150 -14.386 -8.554 1.00 95.31 85 PHE A CA 1
ATOM 660 C C . PHE A 1 85 ? 9.385 -15.315 -7.350 1.00 95.31 85 PHE A C 1
ATOM 662 O O . PHE A 1 85 ? 8.868 -15.042 -6.264 1.00 95.31 85 PHE A O 1
ATOM 669 N N . PRO A 1 86 ? 10.140 -16.415 -7.520 1.00 88.81 86 PRO A N 1
ATOM 670 C CA . PRO A 1 86 ? 10.287 -17.432 -6.476 1.00 88.81 86 PRO A CA 1
ATOM 671 C C . PRO A 1 86 ? 11.006 -16.911 -5.222 1.00 88.81 86 PRO A C 1
ATOM 673 O O . PRO A 1 86 ? 10.663 -17.310 -4.113 1.00 88.81 86 PRO A O 1
ATOM 676 N N . ASP A 1 87 ? 11.934 -15.963 -5.381 1.00 89.88 87 ASP A N 1
ATOM 677 C CA . ASP A 1 87 ? 12.845 -15.541 -4.305 1.00 89.88 87 ASP A CA 1
ATOM 678 C C . ASP A 1 87 ? 12.404 -14.258 -3.578 1.00 89.88 87 ASP A C 1
ATOM 680 O O . ASP A 1 87 ? 13.184 -13.628 -2.861 1.00 89.88 87 ASP A O 1
ATOM 684 N N . ILE A 1 88 ? 11.164 -13.803 -3.778 1.00 94.06 88 ILE A N 1
ATOM 685 C CA . ILE A 1 88 ? 10.684 -12.581 -3.119 1.00 94.06 88 ILE A CA 1
ATOM 686 C C . ILE A 1 88 ? 10.533 -12.774 -1.613 1.00 94.06 88 ILE A C 1
ATOM 688 O O . ILE A 1 88 ? 10.067 -13.803 -1.129 1.00 94.06 88 ILE A O 1
ATOM 692 N N . ILE A 1 89 ? 10.837 -11.718 -0.864 1.00 92.00 89 ILE A N 1
ATOM 693 C CA . ILE A 1 89 ? 10.620 -11.686 0.585 1.00 92.00 89 ILE A CA 1
ATOM 694 C C . ILE A 1 89 ? 9.320 -10.935 0.847 1.00 92.00 89 ILE A C 1
ATOM 696 O O . ILE A 1 89 ? 9.163 -9.799 0.398 1.00 92.00 89 ILE A O 1
ATOM 700 N N . VAL A 1 90 ? 8.394 -11.555 1.580 1.00 93.06 90 VAL A N 1
ATOM 701 C CA . VAL A 1 90 ? 7.064 -11.001 1.868 1.00 93.06 90 VAL A CA 1
ATOM 702 C C . VAL A 1 90 ? 6.921 -10.742 3.365 1.00 93.06 90 VAL A C 1
ATOM 704 O O . VAL A 1 90 ? 6.945 -11.670 4.168 1.00 93.06 90 VAL A O 1
ATOM 707 N N . LYS A 1 91 ? 6.710 -9.478 3.740 1.00 92.56 91 LYS A N 1
ATOM 708 C CA . LYS A 1 91 ? 6.434 -9.034 5.114 1.00 92.56 91 LYS A CA 1
ATOM 709 C C . LYS A 1 91 ? 4.968 -8.615 5.219 1.00 92.56 91 LYS A C 1
ATOM 711 O O . L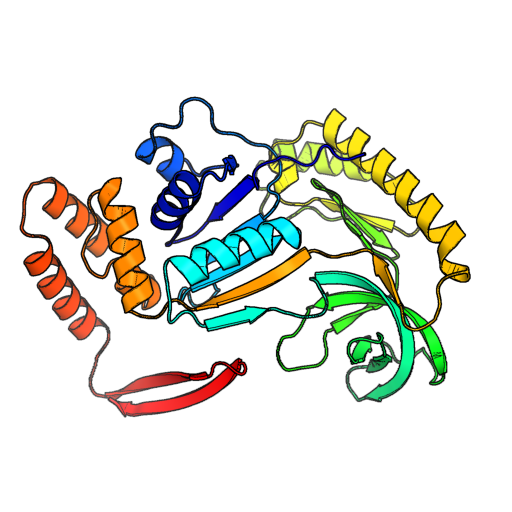YS A 1 91 ? 4.602 -7.501 4.839 1.00 92.56 91 LYS A O 1
ATOM 716 N N . ALA A 1 92 ? 4.113 -9.518 5.694 1.00 92.81 92 ALA A N 1
ATOM 717 C CA . ALA A 1 92 ? 2.687 -9.257 5.892 1.00 92.81 92 ALA A CA 1
ATOM 718 C C . ALA A 1 92 ? 2.422 -8.722 7.306 1.00 92.81 92 ALA A C 1
ATOM 720 O O . ALA A 1 92 ? 2.694 -9.398 8.295 1.00 92.81 92 ALA A O 1
ATOM 721 N N . TYR A 1 93 ? 1.889 -7.506 7.410 1.00 93.75 93 TYR A N 1
ATOM 722 C CA . TYR A 1 93 ? 1.702 -6.834 8.692 1.00 93.75 93 TYR A CA 1
ATOM 723 C C . TYR A 1 93 ? 0.386 -7.263 9.331 1.00 93.75 93 TYR A C 1
ATOM 725 O O . TYR A 1 93 ? -0.678 -7.147 8.715 1.00 93.75 93 TYR A O 1
ATOM 733 N N . GLN A 1 94 ? 0.455 -7.693 10.591 1.00 90.94 94 GLN A N 1
ATOM 734 C CA . GLN A 1 94 ? -0.719 -8.020 11.387 1.00 90.94 94 GLN A CA 1
ATOM 735 C C . GLN A 1 94 ? -0.696 -7.286 12.735 1.00 90.94 94 GLN A C 1
ATOM 737 O O . GLN A 1 94 ? 0.348 -7.201 13.380 1.00 90.94 94 GLN A O 1
ATOM 742 N N . PRO A 1 95 ? -1.843 -6.752 13.184 1.00 95.12 95 PRO A N 1
ATOM 743 C CA . PRO A 1 95 ? -3.141 -6.771 12.516 1.00 95.12 95 PRO A CA 1
ATOM 744 C C . PRO A 1 95 ? -3.245 -5.746 11.375 1.00 95.12 95 PRO A C 1
ATOM 746 O O . PRO A 1 95 ? -2.385 -4.883 11.218 1.00 95.12 95 PRO A O 1
ATOM 749 N N . GLU A 1 96 ? -4.323 -5.826 10.592 1.00 96.88 96 GLU A N 1
ATOM 750 C CA . GLU A 1 96 ? -4.592 -4.922 9.465 1.00 96.88 96 GLU A CA 1
ATOM 751 C C . GLU A 1 96 ? -4.640 -3.450 9.899 1.00 96.88 96 GLU A C 1
ATOM 753 O O . GLU A 1 96 ? -5.174 -3.101 10.958 1.00 96.88 96 GLU A O 1
ATOM 758 N N . LEU A 1 97 ? -4.161 -2.562 9.032 1.00 97.19 97 LEU A N 1
ATOM 759 C CA . LEU A 1 97 ? -4.213 -1.124 9.246 1.00 97.19 97 LEU A CA 1
ATOM 760 C C . LEU A 1 97 ? -5.679 -0.661 9.340 1.00 97.19 97 LEU A C 1
ATOM 762 O O . LEU A 1 97 ? -6.468 -0.897 8.433 1.00 97.19 97 LEU A O 1
ATOM 766 N N . TYR A 1 98 ? -6.043 0.045 10.412 1.00 97.44 98 TYR A N 1
ATOM 767 C CA . TYR A 1 98 ? -7.414 0.487 10.702 1.00 97.44 98 TYR A CA 1
ATOM 768 C C . TYR A 1 98 ? -8.448 -0.630 10.908 1.00 97.44 98 TYR A C 1
ATOM 770 O O . TYR A 1 98 ? -9.643 -0.375 10.761 1.00 97.44 98 TYR A O 1
ATOM 778 N N . SER A 1 99 ? -8.019 -1.842 11.267 1.00 97.69 99 SER A N 1
ATOM 779 C CA . SER A 1 99 ? -8.941 -2.825 11.850 1.00 97.69 99 SER A CA 1
ATOM 780 C C . SER A 1 99 ? -9.264 -2.455 13.299 1.00 97.69 99 SER A C 1
ATOM 782 O O . SER A 1 99 ? -8.388 -1.965 14.021 1.00 97.69 99 SER A O 1
ATOM 784 N N . SER A 1 100 ? -10.515 -2.665 13.716 1.00 98.12 100 SER A N 1
ATOM 785 C CA . SER A 1 100 ? -10.971 -2.427 15.090 1.00 98.12 100 SER A CA 1
ATOM 786 C C . SER A 1 100 ? -11.136 -3.726 15.866 1.00 98.12 100 SER A C 1
ATOM 788 O O . SER A 1 100 ? -11.574 -4.732 15.310 1.00 98.12 100 SER A O 1
ATOM 790 N N . TYR A 1 101 ? -10.834 -3.679 17.161 1.00 98.06 101 TYR A N 1
ATOM 791 C CA . TYR A 1 101 ? -10.911 -4.801 18.092 1.00 98.06 101 TYR A CA 1
ATOM 792 C C . TYR A 1 101 ? -11.559 -4.373 19.402 1.00 98.06 101 TYR A C 1
ATOM 794 O O . TYR A 1 101 ? -11.388 -3.238 19.858 1.00 98.06 101 TYR A O 1
ATOM 802 N N . LYS A 1 102 ? -12.255 -5.323 20.023 1.00 97.69 102 LYS A N 1
ATOM 803 C CA . LYS A 1 102 ? -12.580 -5.297 21.441 1.00 97.69 102 LYS A CA 1
ATOM 804 C C . LYS A 1 102 ? -11.437 -6.022 22.137 1.00 97.69 102 LYS A C 1
ATOM 806 O O . LYS A 1 102 ? -11.252 -7.214 21.915 1.00 97.69 102 LYS A O 1
ATOM 811 N N . GLY A 1 103 ? -10.612 -5.291 22.872 1.00 97.38 103 GLY A N 1
ATOM 812 C CA . GLY A 1 103 ? -9.440 -5.829 23.556 1.00 97.38 103 GLY A CA 1
ATOM 813 C C . GLY A 1 103 ? -9.562 -5.726 25.069 1.00 97.38 103 GLY A C 1
ATOM 814 O O . GLY A 1 103 ? -10.472 -5.079 25.583 1.00 97.38 103 GLY A O 1
ATOM 815 N N . VAL A 1 104 ? -8.615 -6.337 25.775 1.00 97.94 104 VAL A N 1
ATOM 816 C CA . VAL A 1 104 ? -8.486 -6.240 27.235 1.00 97.94 104 VAL A CA 1
ATOM 817 C C . VAL A 1 104 ? -7.132 -5.640 27.593 1.00 97.94 104 VAL A C 1
ATOM 819 O O . VAL A 1 104 ? -6.105 -6.029 27.032 1.00 97.94 104 VAL A O 1
ATOM 822 N N . ALA A 1 105 ? -7.118 -4.655 28.487 1.00 97.88 105 ALA A N 1
ATOM 823 C CA . ALA A 1 105 ? -5.879 -4.091 29.004 1.00 97.88 105 ALA A CA 1
ATOM 824 C C . ALA A 1 105 ? -5.185 -5.112 29.916 1.00 97.88 105 ALA A C 1
ATOM 826 O O . ALA A 1 105 ? -5.786 -5.604 30.863 1.00 97.88 105 ALA A O 1
ATOM 827 N N . GLU A 1 106 ? -3.919 -5.425 29.658 1.00 96.62 106 GLU A N 1
ATOM 828 C CA . GLU A 1 106 ? -3.155 -6.385 30.474 1.00 96.62 106 GLU A CA 1
ATOM 829 C C . GLU A 1 106 ? -2.138 -5.709 31.396 1.00 96.62 106 GLU A C 1
ATOM 831 O O . GLU A 1 106 ? -1.696 -6.297 32.377 1.00 96.62 106 GLU A O 1
ATOM 836 N N . GLY A 1 107 ? -1.756 -4.470 31.094 1.00 94.69 107 GLY A N 1
ATOM 837 C CA . GLY A 1 107 ? -0.725 -3.755 31.831 1.00 94.69 107 GLY A CA 1
ATOM 838 C C . GLY A 1 107 ? -0.349 -2.451 31.150 1.00 94.69 107 GLY A C 1
ATOM 839 O O . GLY A 1 107 ? -0.984 -2.026 30.186 1.00 94.69 107 GLY A O 1
ATOM 840 N N . THR A 1 108 ? 0.717 -1.826 31.630 1.00 94.81 108 THR A N 1
ATOM 841 C CA . THR A 1 108 ? 1.273 -0.600 31.057 1.00 94.81 108 THR A CA 1
ATOM 842 C C . THR A 1 108 ? 2.759 -0.778 30.775 1.00 94.81 108 THR A C 1
ATOM 844 O O . THR A 1 108 ? 3.449 -1.588 31.390 1.00 94.81 108 THR A O 1
ATOM 847 N N . CYS A 1 109 ? 3.255 -0.024 29.807 1.00 93.94 109 CYS A N 1
ATOM 848 C CA . CYS A 1 109 ? 4.670 0.199 29.567 1.00 93.94 109 CYS A CA 1
ATOM 849 C C . CYS A 1 109 ? 4.911 1.704 29.425 1.00 93.94 109 CYS A C 1
ATOM 851 O O . CYS A 1 109 ? 3.964 2.488 29.414 1.00 93.94 109 CYS A O 1
ATOM 853 N N . GLU A 1 110 ? 6.166 2.116 29.255 1.00 94.19 110 GLU A N 1
ATOM 854 C CA . GLU A 1 110 ? 6.535 3.524 29.041 1.00 94.19 110 GLU A CA 1
ATOM 855 C C . GLU A 1 110 ? 5.752 4.184 27.889 1.00 94.19 110 GLU A C 1
ATOM 857 O O . GLU A 1 110 ? 5.424 5.364 27.932 1.00 94.19 110 GLU A O 1
ATOM 862 N N . ARG A 1 111 ? 5.398 3.404 26.859 1.00 93.94 111 ARG A N 1
ATOM 863 C CA . ARG A 1 111 ? 4.706 3.894 25.658 1.00 93.94 111 ARG A CA 1
ATOM 864 C C . ARG A 1 111 ? 3.177 3.934 25.784 1.00 93.94 111 ARG A C 1
ATOM 866 O O . ARG A 1 111 ? 2.523 4.389 24.843 1.00 93.94 111 ARG A O 1
ATOM 873 N N . GLY A 1 112 ? 2.605 3.432 26.882 1.00 96.38 112 GLY A N 1
ATOM 874 C CA . GLY A 1 112 ? 1.159 3.409 27.126 1.00 96.38 112 GLY A CA 1
ATOM 875 C C . GLY A 1 112 ? 0.626 2.070 27.644 1.00 96.38 112 GLY A C 1
ATOM 876 O O . GLY A 1 112 ? 1.367 1.223 28.137 1.00 96.38 112 GLY A O 1
ATOM 877 N N . THR A 1 113 ? -0.683 1.865 27.532 1.00 97.75 113 THR A N 1
ATOM 878 C CA . THR A 1 113 ? -1.365 0.632 27.950 1.00 97.75 113 THR A CA 1
ATOM 879 C C . THR A 1 113 ? -1.147 -0.483 26.928 1.00 97.75 113 THR A C 1
ATOM 881 O O . THR A 1 113 ? -1.330 -0.284 25.726 1.00 97.75 113 THR A O 1
ATOM 884 N N . ILE A 1 114 ? -0.799 -1.676 27.403 1.00 97.94 114 ILE A N 1
ATOM 885 C CA . ILE A 1 114 ? -0.721 -2.895 26.598 1.00 97.94 114 ILE A CA 1
ATOM 886 C C . ILE A 1 114 ? -2.121 -3.503 26.524 1.00 97.94 114 ILE A C 1
ATOM 888 O O . ILE A 1 114 ? -2.717 -3.832 27.550 1.00 97.94 114 ILE A O 1
ATOM 892 N N . VAL A 1 115 ? -2.641 -3.661 25.309 1.00 98.19 115 VAL A N 1
ATOM 893 C CA . VAL A 1 115 ? -3.981 -4.198 25.048 1.00 98.19 115 VAL A CA 1
ATOM 894 C C . VAL A 1 115 ? -3.861 -5.499 24.266 1.00 98.19 115 VAL A C 1
ATOM 896 O O . VAL A 1 115 ? -3.269 -5.529 23.185 1.00 98.19 115 VAL A O 1
ATOM 899 N N . ASN A 1 116 ? -4.446 -6.569 24.792 1.00 97.88 116 ASN A N 1
ATOM 900 C CA . ASN A 1 116 ? -4.548 -7.853 24.115 1.00 97.88 116 ASN A CA 1
ATOM 901 C C . ASN A 1 116 ? -5.720 -7.840 23.121 1.00 97.88 116 ASN A C 1
ATOM 903 O O . ASN A 1 116 ? -6.862 -7.566 23.494 1.00 97.88 116 ASN A O 1
ATOM 907 N N . LEU A 1 117 ? -5.418 -8.123 21.852 1.00 96.94 117 LEU A N 1
ATOM 908 C CA . LEU A 1 117 ? -6.361 -8.158 20.726 1.00 96.94 117 LEU A CA 1
ATOM 909 C C . LEU A 1 117 ? -6.773 -9.592 20.341 1.00 96.94 117 LEU A C 1
ATOM 911 O O . LEU A 1 117 ? -7.423 -9.791 19.317 1.00 96.94 117 LEU A O 1
ATOM 915 N N . GLY A 1 118 ? -6.342 -10.597 21.106 1.00 95.50 118 GLY A N 1
ATOM 916 C CA . GLY A 1 118 ? -6.527 -12.027 20.843 1.00 95.50 118 GLY A CA 1
ATOM 917 C C . GLY A 1 118 ? -5.449 -12.609 19.929 1.00 95.50 118 GLY A C 1
ATOM 918 O O . GLY A 1 118 ? -4.864 -13.636 20.245 1.00 95.50 118 GLY A O 1
ATOM 919 N N . ILE A 1 119 ? -5.137 -11.921 18.829 1.00 93.06 119 ILE A N 1
ATOM 920 C CA . ILE A 1 119 ? -4.101 -12.352 17.869 1.00 93.06 119 ILE A CA 1
ATOM 921 C C . ILE A 1 119 ? -2.704 -11.803 18.184 1.00 93.06 119 ILE A C 1
ATOM 923 O O . ILE A 1 119 ? -1.702 -12.342 17.729 1.00 93.06 119 ILE A O 1
ATOM 927 N N . THR A 1 120 ? -2.629 -10.694 18.920 1.00 95.25 120 THR A N 1
ATOM 928 C CA . THR A 1 120 ? -1.379 -10.056 19.346 1.00 95.25 120 THR A CA 1
ATOM 929 C C . THR A 1 120 ? -1.665 -9.024 20.436 1.00 95.25 120 THR A C 1
ATOM 931 O O . THR A 1 120 ? -2.824 -8.702 20.716 1.00 95.25 120 THR A O 1
ATOM 934 N N . LYS A 1 121 ? -0.609 -8.462 21.026 1.00 96.44 121 LYS A N 1
ATOM 935 C CA . LYS A 1 121 ? -0.688 -7.349 21.976 1.00 96.44 121 LYS A CA 1
ATOM 936 C C . LYS A 1 121 ? -0.283 -6.055 21.282 1.00 96.44 121 LYS A C 1
ATOM 938 O O . LYS A 1 121 ? 0.794 -5.983 20.700 1.00 96.44 121 LYS A O 1
ATOM 943 N N . GLY A 1 122 ? -1.123 -5.030 21.358 1.00 97.38 122 GLY A N 1
ATOM 944 C CA . GLY A 1 122 ? -0.826 -3.692 20.848 1.00 97.38 122 GLY A CA 1
ATOM 945 C C . GLY A 1 122 ? -0.601 -2.680 21.965 1.00 97.38 122 GLY A C 1
ATOM 946 O O . GLY A 1 122 ? -0.962 -2.913 23.116 1.00 97.38 122 GLY A O 1
ATOM 947 N N . ILE A 1 123 ? -0.018 -1.536 21.618 1.00 97.94 123 ILE A N 1
ATOM 948 C CA . ILE A 1 123 ? 0.202 -0.424 22.546 1.00 97.94 123 ILE A CA 1
ATOM 949 C C . ILE A 1 123 ? -0.808 0.670 22.252 1.00 97.94 123 ILE A C 1
ATOM 951 O O . ILE A 1 123 ? -0.807 1.237 21.160 1.00 97.94 123 ILE A O 1
ATOM 955 N N . LEU A 1 124 ? -1.627 1.012 23.238 1.00 97.81 124 LEU A N 1
ATOM 956 C CA . LEU A 1 124 ? -2.464 2.200 23.229 1.00 97.81 124 LEU A CA 1
ATOM 957 C C . LEU A 1 124 ? -1.721 3.347 23.938 1.00 97.81 124 LEU A C 1
ATOM 959 O O . LEU A 1 124 ? -1.475 3.212 25.133 1.00 97.81 124 LEU A O 1
ATOM 963 N N . PRO A 1 125 ? -1.398 4.471 23.263 1.00 96.38 125 PRO A N 1
ATOM 964 C CA . PRO A 1 125 ? -0.714 5.634 23.855 1.00 96.38 125 PRO A CA 1
ATOM 965 C C . PRO A 1 125 ? -1.586 6.417 24.848 1.00 96.38 125 PRO A C 1
ATOM 967 O O . PRO A 1 125 ? -1.972 7.558 24.608 1.00 96.38 125 PRO A O 1
ATOM 970 N N . SER A 1 126 ? -1.961 5.759 25.934 1.00 93.06 126 SER A N 1
ATOM 971 C CA . SER A 1 126 ? -2.762 6.273 27.033 1.00 93.06 126 SER A CA 1
ATOM 972 C C . SER A 1 126 ? -2.515 5.411 28.266 1.00 93.06 126 SER A C 1
ATOM 974 O O . SER A 1 126 ? -2.284 4.209 28.126 1.00 93.06 126 SER A O 1
ATOM 976 N N . HIS A 1 127 ? -2.601 5.999 29.456 1.00 92.69 127 HIS A N 1
ATOM 977 C CA . HIS A 1 127 ? -2.446 5.306 30.747 1.00 92.69 127 HIS A CA 1
ATOM 978 C C . HIS A 1 127 ? -3.737 5.307 31.575 1.00 92.69 127 HIS A C 1
ATOM 980 O O . HIS A 1 127 ? -3.736 4.951 32.747 1.00 92.69 127 HIS A O 1
ATOM 986 N N . ASP A 1 128 ? -4.844 5.734 30.973 1.00 92.00 128 ASP A N 1
ATOM 987 C CA . ASP A 1 128 ? -6.133 5.907 31.643 1.00 92.00 128 ASP A CA 1
ATOM 988 C C . ASP A 1 128 ? -6.965 4.618 31.744 1.00 92.00 128 ASP A C 1
ATOM 990 O O . ASP A 1 128 ? -8.066 4.643 32.289 1.00 92.00 128 ASP A O 1
ATOM 994 N N . ILE A 1 129 ? -6.451 3.496 31.231 1.00 94.25 129 ILE A N 1
ATOM 995 C CA . ILE A 1 129 ? -7.125 2.195 31.253 1.00 94.25 129 ILE A CA 1
ATOM 996 C C . ILE A 1 129 ? -6.417 1.274 32.237 1.00 94.25 129 ILE A C 1
ATOM 998 O O . ILE A 1 129 ? -5.211 1.045 32.144 1.00 94.25 129 ILE A O 1
ATOM 1002 N N . LYS A 1 130 ? -7.183 0.723 33.176 1.00 93.88 130 LYS A N 1
ATOM 1003 C CA . LYS A 1 130 ? -6.667 -0.196 34.189 1.00 93.88 130 LYS A CA 1
ATOM 1004 C C . LYS A 1 130 ? -6.569 -1.623 33.634 1.00 93.88 130 LYS A C 1
ATOM 1006 O O . LYS A 1 130 ? -7.404 -2.004 32.812 1.00 93.88 130 LYS A O 1
ATOM 1011 N N . PRO A 1 131 ? -5.612 -2.439 34.109 1.00 95.81 131 PRO A N 1
ATOM 1012 C CA . PRO A 1 131 ? -5.565 -3.862 33.785 1.00 95.81 131 PRO A CA 1
ATOM 1013 C C . PRO A 1 131 ? -6.906 -4.562 34.055 1.00 95.81 131 PRO A C 1
ATOM 1015 O O . PRO A 1 131 ? -7.592 -4.253 35.028 1.00 95.81 131 PRO A O 1
ATOM 1018 N N . GLY A 1 132 ? -7.289 -5.481 33.172 1.00 95.81 132 GLY A N 1
ATOM 1019 C CA . GLY A 1 132 ? -8.567 -6.193 33.182 1.00 95.81 132 GLY A CA 1
ATOM 1020 C C . GLY A 1 132 ? -9.731 -5.442 32.526 1.00 95.81 132 GLY A C 1
ATOM 1021 O O . GLY A 1 132 ? -10.752 -6.062 32.241 1.00 95.81 132 GLY A O 1
ATOM 1022 N N . GLN A 1 133 ? -9.609 -4.138 32.245 1.00 96.75 133 GLN A N 1
ATOM 1023 C CA . GLN A 1 133 ? -10.686 -3.388 31.592 1.00 96.75 133 GLN A CA 1
ATOM 1024 C C . GLN A 1 133 ? -10.775 -3.702 30.097 1.00 96.75 133 GLN A C 1
ATOM 1026 O O . GLN A 1 133 ? -9.767 -3.746 29.384 1.00 96.75 133 GLN A O 1
ATOM 1031 N N . GLU A 1 134 ? -12.007 -3.865 29.614 1.00 96.75 134 GLU A N 1
ATOM 1032 C CA . GLU A 1 134 ? -12.295 -3.957 28.187 1.00 96.75 134 GLU A CA 1
ATOM 1033 C C . GLU A 1 134 ? -12.168 -2.581 27.525 1.00 96.75 134 GLU A C 1
ATOM 1035 O O . GLU A 1 134 ? -12.603 -1.562 28.064 1.00 96.75 134 GLU A O 1
ATOM 1040 N N . VAL A 1 135 ? -11.596 -2.547 26.324 1.00 96.81 135 VAL A N 1
ATOM 1041 C CA . VAL A 1 135 ? -11.430 -1.320 25.548 1.00 96.81 135 VAL A CA 1
ATOM 1042 C C . VAL A 1 135 ? -11.634 -1.581 24.064 1.00 96.81 135 VAL A C 1
ATOM 1044 O O . VAL A 1 135 ? -11.140 -2.555 23.497 1.00 96.81 135 VAL A O 1
ATOM 1047 N N . VAL A 1 136 ? -12.335 -0.659 23.411 1.00 97.44 136 VAL A N 1
ATOM 1048 C CA . VAL A 1 136 ? -12.466 -0.634 21.956 1.00 97.44 136 VAL A CA 1
ATOM 1049 C C . VAL A 1 136 ? -11.341 0.198 21.360 1.00 97.44 136 VAL A C 1
ATOM 1051 O O . VAL A 1 136 ? -11.172 1.380 21.678 1.00 97.44 136 VAL A O 1
ATOM 1054 N N . VAL A 1 137 ? -10.571 -0.430 20.482 1.00 98.06 137 VAL A N 1
ATOM 1055 C CA . VAL A 1 137 ? -9.383 0.156 19.862 1.00 98.06 137 VAL A CA 1
ATOM 1056 C C . VAL A 1 137 ? -9.347 -0.141 18.371 1.00 98.06 137 VAL A C 1
ATOM 1058 O O . VAL A 1 137 ? -9.951 -1.099 17.894 1.00 98.06 137 VAL A O 1
ATOM 1061 N N . HIS A 1 138 ? -8.581 0.646 17.627 1.00 98.38 138 HIS A N 1
ATOM 1062 C CA . HIS A 1 138 ? -8.215 0.343 16.251 1.00 98.38 138 HIS A CA 1
ATOM 1063 C C . HIS A 1 138 ? -6.709 0.433 16.035 1.00 98.38 138 HIS A C 1
ATOM 1065 O O . HIS A 1 138 ? -6.000 1.185 16.708 1.00 98.38 138 HIS A O 1
ATOM 1071 N N . VAL A 1 139 ? -6.216 -0.312 15.048 1.00 98.12 139 VAL A N 1
ATOM 1072 C CA . VAL A 1 139 ? -4.803 -0.293 14.665 1.00 98.12 139 VAL A CA 1
ATOM 1073 C C . VAL A 1 139 ? -4.495 0.982 13.888 1.00 98.12 139 VAL A C 1
ATOM 1075 O O . VAL A 1 139 ? -4.908 1.152 12.742 1.00 98.12 139 VAL A O 1
ATOM 1078 N N . ARG A 1 140 ? -3.741 1.895 14.504 1.00 96.50 140 ARG A N 1
ATOM 1079 C CA . ARG A 1 140 ? -3.294 3.147 13.878 1.00 96.50 140 ARG A CA 1
ATOM 1080 C C . ARG A 1 140 ? -2.024 2.952 13.056 1.00 96.50 140 ARG A C 1
ATOM 1082 O O . ARG A 1 140 ? -1.891 3.553 11.993 1.00 96.50 140 ARG A O 1
ATOM 1089 N N . LYS A 1 141 ? -1.088 2.150 13.566 1.00 95.19 141 LYS A N 1
ATOM 1090 C CA . LYS A 1 141 ? 0.150 1.778 12.874 1.00 95.19 141 LYS A CA 1
ATOM 1091 C C . LYS A 1 141 ? 0.403 0.290 13.114 1.00 95.19 141 LYS A C 1
ATOM 1093 O O . LYS A 1 141 ? 0.731 -0.067 14.245 1.00 95.19 141 LYS A O 1
ATOM 1098 N N . PRO A 1 142 ? 0.229 -0.572 12.104 1.00 94.06 142 PRO A N 1
ATOM 1099 C CA . PRO A 1 142 ? 0.564 -1.975 12.248 1.00 94.06 142 PRO A CA 1
ATOM 1100 C C . PRO A 1 142 ? 2.083 -2.134 12.344 1.00 94.06 142 PRO A C 1
ATOM 1102 O O . PRO A 1 142 ? 2.845 -1.223 12.004 1.00 94.06 142 PRO A O 1
ATOM 1105 N N . SER A 1 143 ? 2.524 -3.293 12.808 1.00 89.06 143 SER A N 1
ATOM 1106 C CA . SER A 1 143 ? 3.940 -3.621 12.894 1.00 89.06 143 SER A CA 1
ATOM 1107 C C . SER A 1 143 ? 4.151 -5.074 12.492 1.00 89.06 143 SER A C 1
ATOM 1109 O O . SER A 1 143 ? 3.252 -5.892 12.654 1.00 89.06 143 SER A O 1
ATOM 1111 N N . PHE A 1 144 ? 5.312 -5.360 11.909 1.00 85.00 144 PHE A N 1
ATOM 1112 C CA . PHE A 1 144 ? 5.696 -6.713 11.517 1.00 85.00 144 PHE A CA 1
ATOM 1113 C C . PHE A 1 144 ? 6.443 -7.436 12.647 1.00 85.00 144 PHE A C 1
ATOM 1115 O O . PHE A 1 144 ? 6.149 -8.585 12.939 1.00 85.00 144 PHE A O 1
ATOM 1122 N N . LEU A 1 145 ? 7.373 -6.742 13.315 1.00 82.62 145 LEU A N 1
ATOM 1123 C CA . LEU A 1 145 ? 8.224 -7.314 14.370 1.00 82.62 145 LEU A CA 1
ATOM 1124 C C . LEU A 1 145 ? 7.809 -6.927 15.788 1.00 82.62 145 LEU A C 1
ATOM 1126 O O . LEU A 1 145 ? 8.137 -7.613 16.749 1.00 82.62 145 LEU A O 1
ATOM 1130 N N . SER A 1 146 ? 7.175 -5.768 15.941 1.00 87.06 146 SER A N 1
ATOM 1131 C CA . SER A 1 146 ? 6.890 -5.185 17.251 1.00 87.06 146 SER A CA 1
ATOM 1132 C C . SER A 1 146 ? 5.393 -5.071 17.495 1.00 87.06 146 SER A C 1
ATOM 1134 O O . SER A 1 146 ? 4.572 -5.434 16.658 1.00 87.06 146 SER A O 1
ATOM 1136 N N . GLN A 1 147 ? 5.022 -4.555 18.660 1.00 92.56 147 GLN A N 1
ATOM 1137 C CA . GLN A 1 147 ? 3.622 -4.344 18.997 1.00 92.56 147 GLN A CA 1
ATOM 1138 C C . GLN A 1 147 ? 3.027 -3.238 18.106 1.00 92.56 147 GLN A C 1
ATOM 1140 O O . GLN A 1 147 ? 3.625 -2.159 17.991 1.00 92.56 147 GLN A O 1
ATOM 1145 N N . PRO A 1 148 ? 1.859 -3.462 17.477 1.00 96.50 148 PRO A N 1
ATOM 1146 C CA . PRO A 1 148 ? 1.173 -2.430 16.713 1.00 96.50 148 PRO A CA 1
ATOM 1147 C C . PRO A 1 148 ? 0.758 -1.269 17.622 1.00 96.50 148 PRO A C 1
ATOM 1149 O O . PRO A 1 148 ? 0.430 -1.448 18.796 1.00 96.50 148 PRO A O 1
ATOM 1152 N N . LEU A 1 149 ? 0.723 -0.067 17.055 1.00 97.50 149 LEU A N 1
ATOM 1153 C CA . LEU A 1 149 ? 0.242 1.126 17.737 1.00 97.50 149 LEU A CA 1
ATOM 1154 C C . LEU A 1 149 ? -1.265 1.258 17.549 1.00 97.50 149 LEU A C 1
ATOM 1156 O O . LEU A 1 149 ? -1.766 1.274 16.419 1.00 97.50 149 LEU A O 1
ATOM 1160 N N . LEU A 1 150 ? -1.966 1.423 18.657 1.00 98.00 150 LEU A N 1
ATOM 1161 C CA . LEU A 1 150 ? -3.412 1.503 18.733 1.00 98.00 150 LEU A CA 1
ATOM 1162 C C . LEU A 1 150 ? -3.877 2.944 18.949 1.00 98.00 150 LEU A C 1
ATOM 1164 O O . LEU A 1 150 ? -3.110 3.832 19.327 1.00 98.00 150 LEU A O 1
ATOM 1168 N N . ALA A 1 151 ? -5.158 3.170 18.705 1.00 97.56 151 ALA A N 1
ATOM 1169 C CA . ALA A 1 151 ? -5.896 4.347 19.140 1.00 97.56 151 ALA A CA 1
ATOM 1170 C C . ALA A 1 151 ? -7.291 3.914 19.610 1.00 97.56 151 ALA A C 1
ATOM 1172 O O . ALA A 1 151 ? -7.770 2.851 19.217 1.00 97.56 151 ALA A O 1
ATOM 1173 N N . LYS A 1 152 ? -7.927 4.713 20.472 1.00 96.69 152 LYS A N 1
ATOM 1174 C CA . LYS A 1 152 ? -9.277 4.425 20.975 1.00 96.69 152 LYS A CA 1
ATOM 1175 C C . LYS A 1 152 ? -10.321 4.545 19.864 1.00 96.69 152 LYS A C 1
ATOM 1177 O O . LYS A 1 152 ? -10.130 5.306 18.915 1.00 96.69 152 LYS A O 1
ATOM 1182 N N . GLY A 1 153 ? -11.425 3.825 20.032 1.00 96.06 153 GLY A N 1
ATOM 1183 C CA . GLY A 1 153 ? -12.619 3.960 19.202 1.00 96.06 153 GLY A CA 1
ATOM 1184 C C . GLY A 1 153 ? -12.599 3.126 17.924 1.00 96.06 153 GLY A C 1
ATOM 1185 O O . GLY A 1 153 ? -11.574 2.567 17.513 1.00 96.06 153 GLY A O 1
ATOM 1186 N N . LEU A 1 154 ? -13.774 3.039 17.307 1.00 96.81 154 LEU A N 1
ATOM 1187 C CA . LEU A 1 154 ? -14.026 2.270 16.094 1.00 96.81 154 LEU A CA 1
ATOM 1188 C C . LEU A 1 154 ? -13.558 2.974 14.818 1.00 96.81 154 LEU A C 1
ATOM 1190 O O . LEU A 1 154 ? -13.485 4.202 14.724 1.00 96.81 154 LEU A O 1
ATOM 1194 N N . VAL A 1 155 ? -13.312 2.164 13.789 1.00 97.81 155 VAL A N 1
ATOM 1195 C CA . VAL A 1 155 ? -13.123 2.623 12.416 1.00 97.81 155 VAL A CA 1
ATOM 1196 C C . VAL A 1 155 ? -14.024 1.836 11.477 1.00 97.81 155 VAL A C 1
ATOM 1198 O O . VAL A 1 155 ? -14.051 0.604 11.502 1.00 97.81 155 VAL A O 1
ATOM 1201 N N . VAL A 1 156 ? -14.724 2.565 10.607 1.00 96.88 156 VAL A N 1
ATOM 1202 C CA . VAL A 1 156 ? -15.496 1.993 9.501 1.00 96.88 156 VAL A CA 1
ATOM 1203 C C . VAL A 1 156 ? -14.882 2.454 8.183 1.00 96.88 156 VAL A C 1
ATOM 1205 O O . VAL A 1 156 ? -14.712 3.651 7.925 1.00 96.88 156 VAL A O 1
ATOM 1208 N N . ASN A 1 157 ? -14.485 1.476 7.371 1.00 95.25 157 ASN A N 1
ATOM 1209 C CA . ASN A 1 157 ? -13.737 1.666 6.135 1.00 95.25 157 ASN A CA 1
ATOM 1210 C C . ASN A 1 157 ? -14.687 1.714 4.928 1.00 95.25 157 ASN A C 1
ATOM 1212 O O . ASN A 1 157 ? -15.351 0.726 4.636 1.00 95.25 157 ASN A O 1
ATOM 1216 N N . GLY A 1 158 ? -14.710 2.837 4.206 1.00 95.50 158 GLY A N 1
ATOM 1217 C CA . GLY A 1 158 ? -15.339 2.970 2.889 1.00 95.50 158 GLY A CA 1
ATOM 1218 C C . GLY A 1 158 ? -14.311 3.049 1.760 1.00 95.50 158 GLY A C 1
ATOM 1219 O O . GLY A 1 158 ? -13.100 3.140 1.991 1.00 95.50 158 GLY A O 1
ATOM 1220 N N . LYS A 1 159 ? -14.776 3.028 0.510 1.00 94.38 159 LYS A N 1
ATOM 1221 C CA . LYS A 1 159 ? -13.941 3.124 -0.696 1.00 94.38 159 LYS A CA 1
ATOM 1222 C C . LYS A 1 159 ? -13.396 4.535 -0.895 1.00 94.38 159 LYS A C 1
ATOM 1224 O O . LYS A 1 159 ? -12.245 4.674 -1.313 1.00 94.38 159 LYS A O 1
ATOM 1229 N N . TYR A 1 160 ? -14.171 5.568 -0.579 1.00 96.50 160 TYR A N 1
ATOM 1230 C CA . TYR A 1 160 ? -13.806 6.977 -0.742 1.00 96.50 160 TYR A CA 1
ATOM 1231 C C . TYR A 1 160 ? -13.487 7.683 0.573 1.00 96.50 160 TYR A C 1
ATOM 1233 O O . TYR A 1 160 ? -12.668 8.603 0.585 1.00 96.50 160 TYR A O 1
ATOM 1241 N N . MET A 1 161 ? -14.074 7.254 1.683 1.00 96.75 161 MET A N 1
ATOM 1242 C CA . MET A 1 161 ? -13.843 7.831 3.002 1.00 96.75 161 MET A CA 1
ATOM 1243 C C . MET A 1 161 ? -13.727 6.771 4.092 1.00 96.75 161 MET A C 1
ATOM 1245 O O . MET A 1 161 ? -14.019 5.595 3.907 1.00 96.75 161 MET A O 1
ATOM 1249 N N . ARG A 1 162 ? -13.248 7.203 5.250 1.00 96.88 162 ARG A N 1
ATOM 1250 C CA . ARG A 1 162 ? -13.148 6.400 6.463 1.00 96.88 162 ARG A CA 1
ATOM 1251 C C . ARG A 1 162 ? -13.718 7.204 7.614 1.00 96.88 162 ARG A C 1
ATOM 1253 O O . ARG A 1 162 ? -13.311 8.349 7.806 1.00 96.88 162 ARG A O 1
ATOM 1260 N N . LEU A 1 163 ? -14.608 6.593 8.382 1.00 97.88 163 LEU A N 1
ATOM 1261 C CA . LEU A 1 163 ? -15.162 7.192 9.589 1.00 97.88 163 LEU A CA 1
ATOM 1262 C C . LEU A 1 163 ? -14.359 6.680 10.785 1.00 97.88 163 LEU A C 1
ATOM 1264 O O . LEU A 1 163 ? -14.157 5.473 10.916 1.00 97.88 163 LEU A O 1
ATOM 1268 N N . VAL A 1 164 ? -13.854 7.594 11.612 1.00 97.56 164 VAL A N 1
ATOM 1269 C CA . VAL A 1 164 ? -13.014 7.290 12.780 1.00 97.56 164 VAL A CA 1
ATOM 1270 C C . VAL A 1 164 ? -13.640 7.907 14.022 1.00 97.56 164 VAL A C 1
ATOM 1272 O O . VAL A 1 164 ? -13.734 9.131 14.108 1.00 97.56 164 VAL A O 1
ATOM 1275 N N . GLU A 1 165 ? -14.034 7.082 14.983 1.00 97.31 165 GLU A N 1
ATOM 1276 C CA . GLU A 1 165 ? -14.581 7.538 16.264 1.00 97.31 165 GLU A CA 1
ATOM 1277 C C . GLU A 1 165 ? -13.519 8.318 17.058 1.00 97.31 165 GLU A C 1
ATOM 1279 O O . GLU A 1 165 ? -12.345 7.945 17.085 1.00 97.31 165 GLU A O 1
ATOM 1284 N N . GLY A 1 166 ? -13.900 9.462 17.628 1.00 94.75 166 GLY A N 1
ATOM 1285 C CA . GLY A 1 166 ? -12.989 10.434 18.246 1.00 94.75 166 GLY A CA 1
ATOM 1286 C C . GLY A 1 166 ? -11.998 11.088 17.269 1.00 94.75 166 GLY A C 1
ATOM 1287 O O . GLY A 1 166 ? -11.048 11.755 17.683 1.00 94.75 166 GLY A O 1
ATOM 1288 N N . GLY A 1 167 ? -12.160 10.864 15.962 1.00 93.94 167 GLY A N 1
ATOM 1289 C CA . GLY A 1 167 ? -11.287 11.388 14.919 1.00 93.94 167 GLY A CA 1
ATOM 1290 C C . GLY A 1 167 ? -11.586 12.839 14.535 1.00 93.94 167 GLY A C 1
ATOM 1291 O O . GLY A 1 167 ? -12.607 13.414 14.886 1.00 93.94 167 GLY A O 1
ATOM 1292 N N . LYS A 1 168 ? -10.695 13.418 13.723 1.00 94.38 168 LYS A N 1
ATOM 1293 C CA . LYS A 1 168 ? -10.897 14.722 13.070 1.00 94.38 168 LYS A CA 1
ATOM 1294 C C . LYS A 1 168 ? -11.131 14.544 11.574 1.00 94.38 168 LYS A C 1
ATOM 1296 O O . LYS A 1 168 ? -10.582 13.613 10.973 1.00 94.38 168 LYS A O 1
ATOM 1301 N N . ASN A 1 169 ? -11.881 15.473 10.987 1.00 96.12 169 ASN A N 1
ATOM 1302 C CA . ASN A 1 169 ? -12.056 15.557 9.542 1.00 96.12 169 ASN A CA 1
ATOM 1303 C C . ASN A 1 169 ? -10.714 15.832 8.854 1.00 96.12 169 ASN A C 1
ATOM 1305 O O . ASN A 1 169 ? -9.927 16.659 9.317 1.00 96.12 169 ASN A O 1
ATOM 1309 N N . SER A 1 170 ? -10.437 15.137 7.751 1.00 96.44 170 SER A N 1
ATOM 1310 C CA . SER A 1 170 ? -9.234 15.383 6.954 1.00 96.44 170 SER A CA 1
ATOM 1311 C C . SER A 1 170 ? -9.385 14.933 5.506 1.00 96.44 170 SER A C 1
ATOM 1313 O O . SER A 1 170 ? -10.203 14.075 5.177 1.00 96.44 170 SER A O 1
ATOM 1315 N N . ILE A 1 171 ? -8.557 15.506 4.630 1.00 97.56 171 ILE A N 1
ATOM 1316 C CA . ILE A 1 171 ? -8.472 15.141 3.215 1.00 97.56 171 ILE A CA 1
ATOM 1317 C C . ILE A 1 171 ? -7.101 14.526 2.944 1.00 97.56 171 ILE A C 1
ATOM 1319 O O . ILE A 1 171 ? -6.081 15.009 3.437 1.00 97.56 171 ILE A O 1
ATOM 1323 N N . SER A 1 172 ? -7.058 13.439 2.167 1.00 95.69 172 SER A N 1
ATOM 1324 C CA . SER A 1 172 ? -5.795 12.820 1.767 1.00 95.69 172 SER A CA 1
ATOM 1325 C C . SER A 1 172 ? -4.871 13.831 1.086 1.00 95.69 172 SER A C 1
ATOM 1327 O O . SER A 1 172 ? -5.244 14.442 0.087 1.00 95.69 172 SER A O 1
ATOM 1329 N N . ARG A 1 173 ? -3.613 13.898 1.543 1.00 94.56 173 ARG A N 1
ATOM 1330 C CA . ARG A 1 173 ? -2.546 14.726 0.948 1.00 94.56 173 ARG A CA 1
ATOM 1331 C C . ARG A 1 173 ? -2.288 14.472 -0.538 1.00 94.56 173 ARG A C 1
ATOM 1333 O O . ARG A 1 173 ? -1.621 15.265 -1.180 1.00 94.56 173 ARG A O 1
ATOM 1340 N N . HIS A 1 174 ? -2.776 13.354 -1.072 1.00 91.50 174 HIS A N 1
ATOM 1341 C CA . HIS A 1 174 ? -2.651 13.012 -2.484 1.00 91.50 174 HIS A CA 1
ATOM 1342 C C . HIS A 1 174 ? -3.779 13.612 -3.335 1.00 91.50 174 HIS A C 1
ATOM 1344 O O . HIS A 1 174 ? -3.908 13.240 -4.493 1.00 91.50 174 HIS A O 1
ATOM 1350 N N . ILE A 1 175 ? -4.652 14.472 -2.815 1.00 93.25 175 ILE A N 1
ATOM 1351 C CA . ILE A 1 175 ? -5.629 15.206 -3.628 1.00 93.25 175 ILE A CA 1
ATOM 1352 C C . ILE A 1 175 ? -5.129 16.645 -3.747 1.00 93.25 175 ILE A C 1
ATOM 1354 O O . ILE A 1 175 ? -5.105 17.363 -2.758 1.00 93.25 175 ILE A O 1
ATOM 1358 N N . HIS A 1 176 ? -4.708 17.046 -4.951 1.00 92.62 176 HIS A N 1
ATOM 1359 C CA . HIS A 1 176 ? -4.071 18.353 -5.188 1.00 92.62 176 HIS A CA 1
ATOM 1360 C C . HIS A 1 176 ? -4.938 19.336 -5.982 1.00 92.62 176 HIS A C 1
ATOM 1362 O O . HIS A 1 176 ? -4.628 20.519 -6.013 1.00 92.62 176 HIS A O 1
ATOM 1368 N N . ASN A 1 177 ? -6.009 18.874 -6.638 1.00 94.62 177 ASN A N 1
ATOM 1369 C CA . ASN A 1 177 ? -6.861 19.752 -7.439 1.00 94.62 177 ASN A CA 1
ATOM 1370 C C . ASN A 1 177 ? -7.600 20.748 -6.516 1.00 94.62 177 ASN A C 1
ATOM 1372 O O . ASN A 1 177 ? -8.409 20.297 -5.700 1.00 94.62 177 ASN A O 1
ATOM 1376 N N . PRO A 1 178 ? -7.379 22.072 -6.647 1.00 95.56 178 PRO A N 1
ATOM 1377 C CA . PRO A 1 178 ? -7.943 23.052 -5.719 1.00 95.56 178 PRO A CA 1
ATOM 1378 C C . PRO A 1 178 ? -9.472 23.104 -5.725 1.00 95.56 178 PRO A C 1
ATOM 1380 O O . PRO A 1 178 ? -10.075 23.268 -4.667 1.00 95.56 178 PRO A O 1
ATOM 1383 N N . ARG A 1 179 ? -10.109 22.931 -6.895 1.00 95.50 179 ARG A N 1
ATOM 1384 C CA . ARG A 1 179 ? -11.577 22.884 -7.002 1.00 95.50 179 ARG A CA 1
ATOM 1385 C C . ARG A 1 179 ? -12.118 21.669 -6.257 1.00 95.50 179 ARG A C 1
ATOM 1387 O O . ARG A 1 179 ? -12.934 21.824 -5.362 1.00 95.50 179 ARG A O 1
ATOM 1394 N N . LYS A 1 180 ? -11.549 20.485 -6.509 1.00 95.62 180 LYS A N 1
ATOM 1395 C CA . LYS A 1 180 ? -11.958 19.256 -5.817 1.00 95.62 180 LYS A CA 1
ATOM 1396 C C . LYS A 1 180 ? -11.749 19.335 -4.305 1.00 95.62 180 LYS A C 1
ATOM 1398 O O . LYS A 1 180 ? -12.597 18.871 -3.553 1.00 95.62 180 LYS A O 1
ATOM 1403 N N . ILE A 1 181 ? -10.631 19.904 -3.846 1.00 96.75 181 ILE A N 1
ATOM 1404 C CA . ILE A 1 181 ? -10.385 20.124 -2.412 1.00 96.75 181 ILE A CA 1
ATOM 1405 C C . ILE A 1 181 ? -11.472 21.023 -1.825 1.00 96.75 181 ILE A C 1
ATOM 1407 O O . ILE A 1 181 ? -12.006 20.706 -0.767 1.00 96.75 181 ILE A O 1
ATOM 1411 N N . ARG A 1 182 ? -11.831 22.107 -2.521 1.00 96.25 182 ARG A N 1
ATOM 1412 C CA . ARG A 1 182 ? -12.899 23.014 -2.100 1.00 96.25 182 ARG A CA 1
ATOM 1413 C C . ARG A 1 182 ? -14.242 22.285 -1.982 1.00 96.25 182 ARG A C 1
ATOM 1415 O O . ARG A 1 182 ? -14.875 22.379 -0.935 1.00 96.25 182 ARG A O 1
ATOM 1422 N N . ASP A 1 183 ? -14.622 21.501 -2.988 1.00 95.44 183 ASP A N 1
ATOM 1423 C CA . ASP A 1 183 ? -15.861 20.709 -2.975 1.00 95.44 183 ASP A CA 1
ATOM 1424 C C . ASP A 1 183 ? -15.893 19.727 -1.793 1.00 95.44 183 ASP A C 1
ATOM 1426 O O . ASP A 1 183 ? -16.896 19.605 -1.093 1.00 95.44 183 ASP A O 1
ATOM 1430 N N . LEU A 1 184 ? -14.766 19.057 -1.525 1.00 96.88 184 LEU A N 1
ATOM 1431 C CA . LEU A 1 184 ? -14.626 18.132 -0.400 1.00 96.88 184 LEU A CA 1
ATOM 1432 C C . LEU A 1 184 ? -14.692 18.844 0.957 1.00 96.88 184 LEU A C 1
ATOM 1434 O O . LEU A 1 184 ? -15.248 18.288 1.898 1.00 96.88 184 LEU A O 1
ATOM 1438 N N . LEU A 1 185 ? -14.149 20.058 1.079 1.00 95.62 185 LEU A N 1
ATOM 1439 C CA . LEU A 1 185 ? -14.256 20.852 2.306 1.00 95.62 185 LEU A CA 1
ATOM 1440 C C . LEU A 1 185 ? -15.702 21.281 2.572 1.00 95.62 185 LEU A C 1
ATOM 1442 O O . LEU A 1 185 ? -16.171 21.151 3.701 1.00 95.62 185 LEU A O 1
ATOM 1446 N N . TYR A 1 186 ? -16.428 21.735 1.544 1.00 94.94 186 TYR A N 1
ATOM 1447 C CA . TYR A 1 186 ? -17.859 22.029 1.675 1.00 94.94 186 TYR A CA 1
ATOM 1448 C C . TYR A 1 186 ? -18.647 20.784 2.081 1.00 94.94 186 TYR A C 1
ATOM 1450 O O . TYR A 1 186 ? -19.445 20.840 3.019 1.00 94.94 186 TYR A O 1
ATOM 1458 N N . LEU A 1 187 ? -18.361 19.647 1.443 1.00 95.31 187 LEU A N 1
ATOM 1459 C CA . LEU A 1 187 ? -18.968 18.370 1.792 1.00 95.31 187 LEU A CA 1
ATOM 1460 C C . LEU A 1 187 ? -18.697 17.998 3.258 1.00 95.31 187 LEU A C 1
ATOM 1462 O O . LEU A 1 187 ? -19.630 17.653 3.968 1.00 95.31 187 LEU A O 1
ATOM 1466 N N . LEU A 1 188 ? -17.457 18.113 3.742 1.00 95.19 188 LEU A N 1
ATOM 1467 C CA . LEU A 1 188 ? -17.098 17.812 5.135 1.00 95.19 188 LEU A CA 1
ATOM 1468 C C . LEU A 1 188 ? -17.794 18.722 6.158 1.00 95.19 188 LEU A C 1
ATOM 1470 O O . LEU A 1 188 ? -18.052 18.286 7.276 1.00 95.19 188 LEU A O 1
ATOM 1474 N N . ASN A 1 189 ? -18.096 19.971 5.798 1.00 91.81 189 ASN A N 1
ATOM 1475 C CA . ASN A 1 189 ? -18.849 20.880 6.666 1.00 91.81 189 ASN A CA 1
ATOM 1476 C C . ASN A 1 189 ? -20.339 20.512 6.741 1.00 91.81 189 ASN A C 1
ATOM 1478 O O . ASN A 1 189 ? -20.964 20.696 7.790 1.00 91.81 189 ASN A O 1
ATOM 1482 N N . MET A 1 190 ? -20.890 20.000 5.636 1.00 93.38 190 MET A N 1
ATOM 1483 C CA . MET A 1 190 ? -22.273 19.533 5.538 1.00 93.38 190 MET A CA 1
ATOM 1484 C C . MET A 1 190 ? -22.462 18.165 6.208 1.00 93.38 190 MET A C 1
ATOM 1486 O O . MET A 1 190 ? -23.428 17.953 6.940 1.00 93.38 190 MET A O 1
ATOM 1490 N N . LEU A 1 191 ? -21.539 17.231 5.972 1.00 92.06 191 LEU A N 1
ATOM 1491 C CA . LEU A 1 191 ? -21.561 15.892 6.547 1.00 92.06 191 LEU A CA 1
ATOM 1492 C C . LEU A 1 191 ? -21.092 15.951 8.002 1.00 92.06 191 LEU A C 1
ATOM 1494 O O . LEU A 1 191 ? -19.898 15.916 8.294 1.00 92.06 191 LEU A O 1
ATOM 1498 N N . ARG A 1 192 ? -22.046 16.027 8.929 1.00 85.25 192 ARG A N 1
ATOM 1499 C CA . ARG A 1 192 ? -21.768 15.963 10.365 1.00 85.25 192 ARG A CA 1
ATOM 1500 C C . ARG A 1 192 ? -22.145 14.602 10.926 1.00 85.25 192 ARG A C 1
ATOM 1502 O O . ARG A 1 192 ? -23.234 14.084 10.674 1.00 85.25 192 ARG A O 1
ATOM 1509 N N . LEU A 1 193 ? -21.233 14.044 11.710 1.00 90.00 193 LEU A N 1
ATOM 1510 C CA . LEU A 1 193 ? -21.469 12.860 12.515 1.00 90.00 193 LEU A CA 1
ATOM 1511 C C . LEU A 1 193 ? -20.835 13.106 13.881 1.00 90.00 193 LEU A C 1
ATOM 1513 O O . LEU A 1 193 ? -19.618 13.233 13.986 1.00 90.00 193 LEU A O 1
ATOM 1517 N N . GLU A 1 194 ? -21.679 13.254 14.897 1.00 90.50 194 GLU A N 1
ATOM 1518 C CA . GLU A 1 194 ? -21.251 13.484 16.279 1.00 90.50 194 GLU A CA 1
ATOM 1519 C C . GLU A 1 194 ? -20.272 12.395 16.720 1.00 90.50 194 GLU A C 1
ATOM 1521 O O . GLU A 1 194 ? -20.483 11.237 16.378 1.00 90.50 194 GLU A O 1
ATOM 1526 N N . ASP A 1 195 ? -19.196 12.776 17.413 1.00 93.94 195 ASP A N 1
ATOM 1527 C CA . ASP A 1 195 ? -18.080 11.923 17.855 1.00 93.94 195 ASP A CA 1
ATOM 1528 C C . ASP A 1 195 ? -17.267 11.214 16.760 1.00 93.94 195 ASP A C 1
ATOM 1530 O O . ASP A 1 195 ? -16.436 10.361 17.072 1.00 93.94 195 ASP A O 1
ATOM 1534 N N . TRP A 1 196 ? -17.451 11.538 15.476 1.00 97.12 196 TRP A N 1
ATOM 1535 C CA . TRP A 1 196 ? -16.744 10.866 14.382 1.00 97.12 196 TRP A CA 1
ATOM 1536 C C . TRP A 1 196 ? -16.054 11.850 13.437 1.00 97.12 196 TRP A C 1
ATOM 1538 O O . TRP A 1 196 ? -16.639 12.809 12.943 1.00 97.12 196 TRP A O 1
ATOM 1548 N N . GLY A 1 197 ? -14.796 11.555 13.114 1.00 96.88 197 GLY A N 1
ATOM 1549 C CA . GLY A 1 197 ? -14.041 12.244 12.075 1.00 96.88 197 GLY A CA 1
ATOM 1550 C C . GLY A 1 197 ? -14.150 11.539 10.727 1.00 96.88 197 GLY A C 1
ATOM 1551 O O . GLY A 1 197 ? -13.969 10.323 10.634 1.00 96.88 197 GLY A O 1
ATOM 1552 N N . ILE A 1 198 ? -14.365 12.313 9.667 1.00 97.69 198 ILE A N 1
ATOM 1553 C CA . ILE A 1 198 ? -14.413 11.848 8.279 1.00 97.69 198 ILE A CA 1
ATOM 1554 C C . ILE A 1 198 ? -13.039 12.049 7.629 1.00 97.69 198 ILE A C 1
ATOM 1556 O O . ILE A 1 198 ? -12.598 13.172 7.381 1.00 97.69 198 ILE A O 1
ATOM 1560 N N . ARG A 1 199 ? -12.352 10.953 7.305 1.00 97.00 199 ARG A N 1
ATOM 1561 C CA . ARG A 1 199 ? -11.084 10.972 6.562 1.00 97.00 199 ARG A CA 1
ATOM 1562 C C . ARG A 1 199 ? -11.324 10.632 5.095 1.00 97.00 199 ARG A C 1
ATOM 1564 O O . ARG A 1 199 ? -11.558 9.472 4.760 1.00 97.00 199 ARG A O 1
ATOM 1571 N N . ILE A 1 200 ? -11.214 11.618 4.211 1.00 97.62 200 ILE A N 1
ATOM 1572 C CA . ILE A 1 200 ? -11.348 11.427 2.762 1.00 97.62 200 ILE A CA 1
ATOM 1573 C C . ILE A 1 200 ? -10.090 10.742 2.200 1.00 97.62 200 ILE A C 1
ATOM 1575 O O . ILE A 1 200 ? -8.967 11.232 2.356 1.00 97.62 200 ILE A O 1
ATOM 1579 N N . ARG A 1 201 ? -10.266 9.596 1.531 1.00 95.69 201 ARG A N 1
ATOM 1580 C CA . ARG A 1 201 ? -9.206 8.786 0.902 1.00 95.69 201 ARG A CA 1
ATOM 1581 C C . ARG A 1 201 ? -8.815 9.363 -0.463 1.00 95.69 201 ARG A C 1
ATOM 1583 O O . ARG A 1 201 ? -9.555 10.119 -1.078 1.00 95.69 201 ARG A O 1
ATOM 1590 N N . SER A 1 202 ? -7.647 8.975 -0.984 1.00 93.62 202 SER A N 1
ATOM 1591 C CA . SER A 1 202 ? -7.148 9.481 -2.277 1.00 93.62 202 SER A CA 1
ATOM 1592 C C . SER A 1 202 ? -7.996 9.066 -3.487 1.00 93.62 202 SER A C 1
ATOM 1594 O O . SER A 1 202 ? -7.949 9.730 -4.518 1.00 93.62 202 SER A O 1
ATOM 1596 N N . SER A 1 203 ? -8.770 7.985 -3.370 1.00 92.88 203 SER A N 1
ATOM 1597 C CA . SER A 1 203 ? -9.755 7.527 -4.359 1.00 92.88 203 SER A CA 1
ATOM 1598 C C . SER A 1 203 ? -10.874 8.544 -4.596 1.00 92.88 203 SER A C 1
ATOM 1600 O O . SER A 1 203 ? -11.347 8.652 -5.723 1.00 92.88 203 SER A O 1
ATOM 1602 N N . ALA A 1 204 ? -11.231 9.351 -3.589 1.00 94.81 204 ALA A N 1
ATOM 1603 C CA . ALA A 1 204 ? -12.257 10.392 -3.699 1.00 94.81 204 ALA A CA 1
ATOM 1604 C C . ALA A 1 204 ? -11.907 11.498 -4.706 1.00 94.81 204 ALA A C 1
ATOM 1606 O O . ALA A 1 204 ? -12.764 12.304 -5.060 1.00 94.81 204 ALA A O 1
ATOM 1607 N N . ARG A 1 205 ? -10.658 11.536 -5.195 1.00 93.75 205 ARG A N 1
ATOM 1608 C CA . ARG A 1 205 ? -10.218 12.443 -6.261 1.00 93.75 205 ARG A CA 1
ATOM 1609 C C . ARG A 1 205 ? -11.138 12.386 -7.486 1.00 93.75 205 ARG A C 1
ATOM 1611 O O . ARG A 1 205 ? -11.366 13.428 -8.089 1.00 93.75 205 ARG A O 1
ATOM 1618 N N . PHE A 1 206 ? -11.637 11.200 -7.832 1.00 92.62 206 PHE A N 1
ATOM 1619 C CA . PHE A 1 206 ? -12.439 10.966 -9.037 1.00 92.62 206 PHE A CA 1
ATOM 1620 C C . PHE A 1 206 ? -13.932 10.761 -8.759 1.00 92.62 206 PHE A C 1
ATOM 1622 O O . PHE A 1 206 ? -14.691 10.604 -9.704 1.00 92.62 206 PHE A O 1
ATOM 1629 N N . ALA A 1 207 ? -14.340 10.764 -7.489 1.00 94.62 207 ALA A N 1
ATOM 1630 C CA . ALA A 1 207 ? -15.725 10.522 -7.101 1.00 94.62 207 ALA A CA 1
ATOM 1631 C C . ALA A 1 207 ? -16.609 11.741 -7.379 1.00 94.62 207 ALA A C 1
ATOM 1633 O O . ALA A 1 207 ? -16.154 12.874 -7.185 1.00 94.62 207 ALA A O 1
ATOM 1634 N N . SER A 1 208 ? -17.872 11.536 -7.732 1.00 94.81 208 SER A N 1
ATOM 1635 C CA . SER A 1 208 ? -18.882 12.598 -7.714 1.00 94.81 208 SER A CA 1
ATOM 1636 C C . SER A 1 208 ? -19.297 12.946 -6.273 1.00 94.81 208 SER A C 1
ATOM 1638 O O . SER A 1 208 ? -18.944 12.242 -5.323 1.00 94.81 208 SER A O 1
ATOM 1640 N N . LEU A 1 209 ? -20.006 14.061 -6.067 1.00 94.06 209 LEU A N 1
ATOM 1641 C CA . LEU A 1 209 ? -20.530 14.393 -4.733 1.00 94.06 209 LEU A CA 1
ATOM 1642 C C . LEU A 1 209 ? -21.614 13.399 -4.303 1.00 94.06 209 LEU A C 1
ATOM 1644 O O . LEU A 1 209 ? -21.660 13.009 -3.139 1.00 94.06 209 LEU A O 1
ATOM 1648 N N . GLU A 1 210 ? -22.430 12.943 -5.249 1.00 95.75 210 GLU A N 1
ATOM 1649 C CA . GLU A 1 210 ? -23.494 11.964 -5.042 1.00 95.75 210 GLU A CA 1
ATOM 1650 C C . GLU A 1 210 ? -22.925 10.632 -4.541 1.00 95.75 210 GLU A C 1
ATOM 1652 O O . GLU A 1 210 ? -23.414 10.099 -3.547 1.00 95.75 210 GLU A O 1
ATOM 1657 N N . GLU A 1 211 ? -21.846 10.130 -5.156 1.00 96.69 211 GLU A N 1
ATOM 1658 C CA . GLU A 1 211 ? -21.165 8.907 -4.709 1.00 96.69 211 GLU A CA 1
ATOM 1659 C C . GLU A 1 211 ? -20.625 9.036 -3.279 1.00 96.69 211 GLU A C 1
ATOM 1661 O O . GLU A 1 211 ? -20.745 8.110 -2.474 1.00 96.69 211 GLU A O 1
ATOM 1666 N N . LEU A 1 212 ? -20.043 10.193 -2.942 1.00 97.31 212 LEU A N 1
ATOM 1667 C CA . LEU A 1 212 ? -19.505 10.447 -1.605 1.00 97.31 212 LEU A CA 1
ATOM 1668 C C . LEU A 1 212 ? -20.619 10.508 -0.554 1.00 97.31 212 LEU A C 1
ATOM 1670 O O . LEU A 1 212 ? -20.476 9.933 0.524 1.00 97.31 212 LEU A O 1
ATOM 1674 N N . ILE A 1 213 ? -21.733 11.175 -0.859 1.00 97.19 213 ILE A N 1
ATOM 1675 C CA . ILE A 1 213 ? -22.896 11.258 0.036 1.00 97.19 213 ILE A CA 1
ATOM 1676 C C . ILE A 1 213 ? -23.532 9.874 0.215 1.00 97.19 213 ILE A C 1
ATOM 1678 O O . ILE A 1 213 ? -23.875 9.492 1.338 1.00 97.19 213 ILE A O 1
ATOM 1682 N N . ALA A 1 214 ? -23.670 9.107 -0.868 1.00 97.50 214 ALA A N 1
ATOM 1683 C CA . ALA A 1 214 ? -24.202 7.751 -0.825 1.00 97.50 214 ALA A CA 1
ATOM 1684 C C . ALA A 1 214 ? -23.348 6.844 0.074 1.00 97.50 214 ALA A C 1
ATOM 1686 O O . ALA A 1 214 ? -23.885 6.209 0.985 1.00 97.50 214 ALA A O 1
ATOM 1687 N N . GLU A 1 215 ? -22.023 6.852 -0.113 1.00 97.69 215 GLU A N 1
ATOM 1688 C CA . GLU A 1 215 ? -21.109 6.077 0.730 1.00 97.69 215 GLU A CA 1
ATOM 1689 C C . GLU A 1 215 ? -21.173 6.528 2.194 1.00 97.69 215 GLU A C 1
ATOM 1691 O O . GLU A 1 215 ? -21.268 5.690 3.088 1.00 97.69 215 GLU A O 1
ATOM 1696 N N . PHE A 1 216 ? -21.181 7.835 2.470 1.00 98.00 216 PHE A N 1
ATOM 1697 C CA . PHE A 1 216 ? -21.289 8.338 3.841 1.00 98.00 216 PHE A CA 1
ATOM 1698 C C . PHE A 1 216 ? -22.531 7.791 4.561 1.00 98.00 216 PHE A C 1
ATOM 1700 O O . PHE A 1 216 ? -22.444 7.332 5.702 1.00 98.00 216 PHE A O 1
ATOM 1707 N N . ASN A 1 217 ? -23.682 7.799 3.886 1.00 97.31 217 ASN A N 1
ATOM 1708 C CA . ASN A 1 217 ? -24.930 7.285 4.443 1.00 97.31 217 ASN A CA 1
ATOM 1709 C C . ASN A 1 217 ? -24.885 5.768 4.676 1.00 97.31 217 ASN A C 1
ATOM 1711 O O . ASN A 1 217 ? -25.431 5.287 5.672 1.00 97.31 217 ASN A O 1
ATOM 1715 N N . GLU A 1 218 ? -24.223 5.010 3.800 1.00 97.69 218 GLU A N 1
ATOM 1716 C CA . GLU A 1 218 ? -23.991 3.578 4.005 1.00 97.69 218 GLU A CA 1
ATOM 1717 C C . GLU A 1 218 ? -23.117 3.329 5.241 1.00 97.69 218 GLU A C 1
ATOM 1719 O O . GLU A 1 218 ? -23.500 2.559 6.125 1.00 97.69 218 GLU A O 1
ATOM 1724 N N . LEU A 1 219 ? -21.991 4.037 5.362 1.00 97.25 219 LEU A N 1
ATOM 1725 C CA . LEU A 1 219 ? -21.088 3.909 6.506 1.00 97.25 219 LEU A CA 1
ATOM 1726 C C . LEU A 1 219 ? -21.774 4.319 7.818 1.00 97.25 219 LEU A C 1
ATOM 1728 O O . LEU A 1 219 ? -21.578 3.672 8.846 1.00 97.25 219 LEU A O 1
ATOM 1732 N N . LYS A 1 220 ? -22.644 5.337 7.793 1.00 96.62 220 LYS A N 1
ATOM 1733 C CA . LYS A 1 220 ? -23.450 5.738 8.956 1.00 96.62 220 LYS A CA 1
ATOM 1734 C C . LYS A 1 220 ? -24.389 4.617 9.417 1.00 96.62 220 LYS A C 1
ATOM 1736 O O . LYS A 1 220 ? -24.468 4.345 10.615 1.00 96.62 220 LYS A O 1
ATOM 1741 N N . LYS A 1 221 ? -25.062 3.929 8.486 1.00 96.25 221 LYS A N 1
ATOM 1742 C CA . LYS A 1 221 ? -25.901 2.756 8.803 1.00 96.25 221 LYS A CA 1
ATOM 1743 C C . LYS A 1 221 ? -25.067 1.613 9.386 1.00 96.25 221 LYS A C 1
ATOM 1745 O O . LYS A 1 221 ? -25.484 0.983 10.357 1.00 96.25 221 LYS A O 1
ATOM 1750 N N . GLN A 1 222 ? -23.872 1.376 8.841 1.00 96.00 222 GLN A N 1
ATOM 1751 C CA . GLN A 1 222 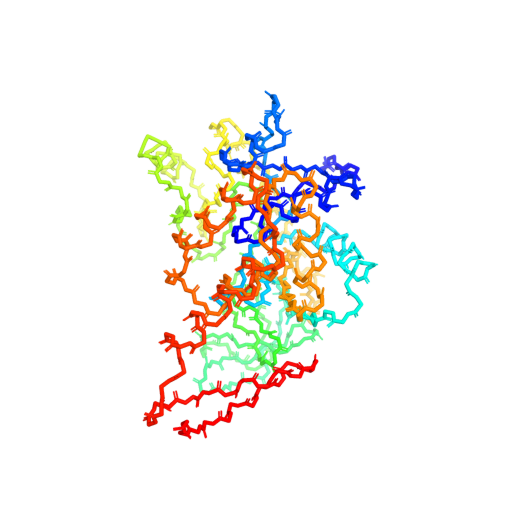? -22.947 0.367 9.368 1.00 96.00 222 GLN A CA 1
ATOM 1752 C C . GLN A 1 222 ? -22.525 0.683 10.810 1.00 96.00 222 GLN A C 1
ATOM 1754 O O . GLN A 1 222 ? -22.584 -0.206 11.655 1.00 96.00 222 GLN A O 1
ATOM 1759 N N . ILE A 1 223 ? -22.191 1.940 11.127 1.00 95.75 223 ILE A N 1
ATOM 1760 C CA . ILE A 1 223 ? -21.873 2.374 12.501 1.00 95.75 223 ILE A CA 1
ATOM 1761 C C . ILE A 1 223 ? -23.027 2.074 13.457 1.00 95.75 223 ILE A C 1
ATOM 1763 O O . ILE A 1 223 ? -22.805 1.517 14.531 1.00 95.75 223 ILE A O 1
ATOM 1767 N N . GLN A 1 224 ? -24.260 2.418 13.074 1.00 93.62 224 GLN A N 1
ATOM 1768 C CA . GLN A 1 224 ? -25.440 2.157 13.903 1.00 93.62 224 GLN A CA 1
ATOM 1769 C C . GLN A 1 224 ? -25.634 0.659 14.161 1.00 93.62 224 GLN A C 1
ATOM 1771 O O . GLN A 1 224 ? -25.979 0.266 15.273 1.00 93.62 224 GLN A O 1
ATOM 1776 N N . SER A 1 225 ? -25.390 -0.190 13.160 1.00 93.88 225 SER A N 1
ATOM 1777 C CA . SER A 1 225 ? -25.430 -1.640 13.357 1.00 93.88 225 SER A CA 1
ATOM 1778 C C . SER A 1 225 ? -24.329 -2.113 14.303 1.00 93.88 225 SER A C 1
ATOM 1780 O O . SER A 1 225 ? -24.625 -2.781 15.287 1.00 93.88 225 SER A O 1
ATOM 1782 N N . LEU A 1 226 ? -23.084 -1.696 14.063 1.00 93.88 226 LEU A N 1
ATOM 1783 C CA . LEU A 1 226 ? -21.932 -2.090 14.874 1.00 93.88 226 LEU A CA 1
ATOM 1784 C C . LEU A 1 226 ? -22.102 -1.692 16.342 1.00 93.88 226 LEU A C 1
ATOM 1786 O O . LEU A 1 226 ? -21.863 -2.516 17.217 1.00 93.88 226 LEU A O 1
ATOM 1790 N N . LYS A 1 227 ? -22.575 -0.471 16.630 1.00 90.69 227 LYS A N 1
ATOM 1791 C CA . LYS A 1 227 ? -22.810 -0.014 18.011 1.00 90.69 227 LYS A CA 1
ATOM 1792 C C . LYS A 1 227 ? -23.853 -0.862 18.752 1.00 90.69 227 LYS A C 1
ATOM 1794 O O . LYS A 1 227 ? -23.707 -1.056 19.954 1.00 90.69 227 LYS A O 1
ATOM 1799 N N . ARG A 1 228 ? -24.870 -1.390 18.057 1.00 90.06 228 ARG A N 1
ATOM 1800 C CA . ARG A 1 228 ? -25.903 -2.258 18.661 1.00 90.06 228 ARG A CA 1
ATOM 1801 C C . ARG A 1 228 ? -25.387 -3.653 19.011 1.00 90.06 228 ARG A C 1
ATOM 1803 O O . ARG A 1 228 ? -25.861 -4.244 19.977 1.00 90.06 228 ARG A O 1
ATOM 1810 N N . ASP A 1 229 ? -24.443 -4.174 18.235 1.00 91.38 229 ASP A N 1
ATOM 1811 C CA . ASP A 1 229 ? -23.937 -5.541 18.402 1.00 91.38 229 ASP A CA 1
ATOM 1812 C C . ASP A 1 229 ? -22.625 -5.611 19.197 1.00 91.38 229 ASP A C 1
ATOM 1814 O O . ASP A 1 229 ? -22.248 -6.679 19.672 1.00 91.38 229 ASP A O 1
ATOM 1818 N N . LEU A 1 230 ? -21.962 -4.473 19.414 1.00 91.19 230 LEU A N 1
ATOM 1819 C CA . LEU A 1 230 ? -20.670 -4.372 20.095 1.00 91.19 230 LEU A CA 1
ATOM 1820 C C . LEU A 1 230 ? -20.656 -4.990 21.501 1.00 91.19 230 LEU A C 1
ATOM 1822 O O . LEU A 1 230 ? -19.686 -5.649 21.870 1.00 91.19 230 LEU A O 1
ATOM 1826 N N . SER A 1 231 ? -21.723 -4.798 22.283 1.00 89.00 231 SER A N 1
ATOM 1827 C CA . SER A 1 231 ? -21.840 -5.353 23.640 1.00 89.00 231 SER A CA 1
ATOM 1828 C C . SER A 1 231 ? -21.958 -6.878 23.658 1.00 89.00 231 SER A C 1
ATOM 1830 O O . SER A 1 231 ? -21.617 -7.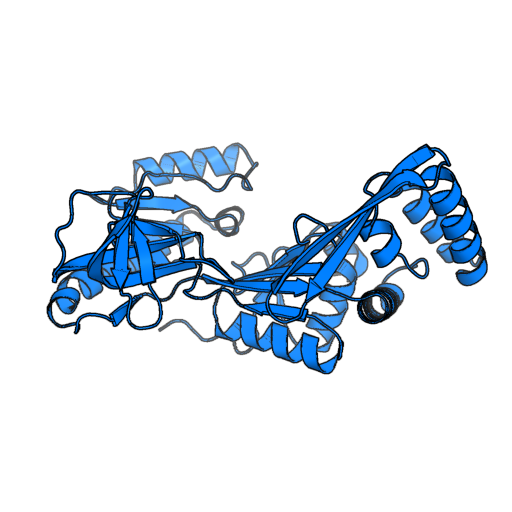498 24.660 1.00 89.00 231 SER A O 1
ATOM 1832 N N . LYS A 1 232 ? -22.403 -7.483 22.550 1.00 92.00 232 LYS A N 1
ATOM 1833 C CA . LYS A 1 232 ? -22.578 -8.934 22.402 1.00 92.00 232 LYS A CA 1
ATOM 1834 C C . LYS A 1 232 ? -21.287 -9.641 21.992 1.00 92.00 232 LYS A C 1
ATOM 1836 O O . LYS A 1 232 ? -21.227 -10.866 22.039 1.00 92.00 232 LYS A O 1
ATOM 1841 N N . LEU A 1 233 ? -20.276 -8.894 21.544 1.00 92.12 233 LEU A N 1
ATOM 1842 C CA . LEU A 1 233 ? -19.017 -9.475 21.096 1.00 92.12 233 LEU A CA 1
ATOM 1843 C C . LEU A 1 233 ? -18.170 -9.938 22.292 1.00 92.12 233 LEU A C 1
ATOM 1845 O O . LEU A 1 233 ? -18.019 -9.181 23.261 1.00 92.12 233 LEU A O 1
ATOM 1849 N N . PRO A 1 234 ? -17.570 -11.141 22.216 1.00 94.38 234 PRO A N 1
ATOM 1850 C CA . PRO A 1 234 ? -16.634 -11.602 23.230 1.00 94.38 234 PRO A CA 1
ATOM 1851 C C . PRO A 1 234 ? -15.381 -10.722 23.246 1.00 94.38 234 PRO A C 1
ATOM 1853 O O . PRO A 1 234 ? -15.046 -10.065 22.256 1.00 94.38 234 PRO A O 1
ATOM 1856 N N . THR A 1 235 ? -14.662 -10.736 24.362 1.00 94.31 235 THR A N 1
ATOM 1857 C CA . THR A 1 235 ? -13.382 -10.038 24.507 1.00 94.31 235 THR A CA 1
ATOM 1858 C C . THR A 1 235 ? -12.281 -11.068 24.774 1.00 94.31 235 THR A C 1
ATOM 1860 O O . THR A 1 235 ? -12.436 -11.861 25.701 1.00 94.31 235 THR A O 1
ATOM 1863 N N . PRO A 1 236 ? -11.165 -11.070 24.023 1.00 96.25 236 PRO A N 1
ATOM 1864 C CA . PRO A 1 236 ? -10.864 -10.207 22.883 1.00 96.25 236 PRO A CA 1
ATOM 1865 C C . PRO A 1 236 ? -11.504 -10.689 21.565 1.00 96.25 236 PRO A C 1
ATOM 1867 O O . PRO A 1 236 ? -11.623 -11.887 21.321 1.00 96.25 236 PRO A O 1
ATOM 1870 N N . SER A 1 237 ? -11.875 -9.763 20.677 1.00 96.56 237 SER A N 1
ATOM 1871 C CA . SER A 1 237 ? -12.364 -10.096 19.329 1.00 96.56 237 SER A CA 1
ATOM 1872 C C . SER A 1 237 ? -12.141 -8.976 18.311 1.00 96.56 237 SER A C 1
ATOM 1874 O O . SER A 1 237 ? -11.996 -7.800 18.653 1.00 96.56 237 SER A O 1
ATOM 1876 N N . LYS A 1 238 ? -12.118 -9.342 17.025 1.00 96.75 238 LYS A N 1
ATOM 1877 C CA . LYS A 1 238 ? -12.100 -8.392 15.906 1.00 96.75 238 LYS A CA 1
ATOM 1878 C C . LYS A 1 238 ? -13.516 -7.874 15.651 1.00 96.75 238 LYS A C 1
ATOM 1880 O O . LYS A 1 238 ? -14.440 -8.666 15.506 1.00 96.75 238 LYS A O 1
ATOM 1885 N N . ILE A 1 239 ? -13.667 -6.555 15.556 1.00 96.81 239 ILE A N 1
ATOM 1886 C CA . ILE A 1 239 ? -14.951 -5.877 15.322 1.00 96.81 239 ILE A CA 1
ATOM 1887 C C . ILE A 1 239 ? -15.108 -5.542 13.837 1.00 96.81 239 ILE A C 1
ATOM 1889 O O . ILE A 1 239 ? -16.114 -5.885 13.223 1.00 96.81 239 ILE A O 1
ATOM 1893 N N . THR A 1 240 ? -14.111 -4.878 13.243 1.00 95.69 240 THR A N 1
ATOM 1894 C CA . THR A 1 240 ? -14.120 -4.510 11.819 1.00 95.69 240 THR A CA 1
ATOM 1895 C C . THR A 1 240 ? -12.792 -4.855 11.146 1.00 95.69 240 THR A C 1
ATOM 1897 O O . THR A 1 240 ? -11.727 -4.740 11.767 1.00 95.69 240 THR A O 1
ATOM 1900 N N . PRO A 1 241 ? -12.814 -5.281 9.869 1.00 95.06 241 PRO A N 1
ATOM 1901 C CA . PRO A 1 241 ? -11.602 -5.424 9.076 1.00 95.06 241 PRO A CA 1
ATOM 1902 C C . PRO A 1 241 ? -11.003 -4.062 8.712 1.00 95.06 241 PRO A C 1
ATOM 1904 O O . PRO A 1 241 ? -11.701 -3.049 8.610 1.00 95.06 241 PRO A O 1
ATOM 1907 N N . GLY A 1 242 ? -9.690 -4.064 8.515 1.00 95.94 242 GLY A N 1
ATOM 1908 C CA . GLY A 1 242 ? -8.885 -2.944 8.051 1.00 95.94 242 GLY A CA 1
ATOM 1909 C C . GLY A 1 242 ? -8.360 -3.160 6.632 1.00 95.94 242 GLY A C 1
ATOM 1910 O O . GLY A 1 242 ? -8.745 -4.098 5.937 1.00 95.94 242 GLY A O 1
ATOM 1911 N N . ASP A 1 243 ? -7.446 -2.287 6.216 1.00 97.06 243 ASP A N 1
ATOM 1912 C CA . ASP A 1 243 ? -6.644 -2.487 5.012 1.00 97.06 243 ASP A CA 1
ATOM 1913 C C . ASP A 1 243 ? -5.483 -3.450 5.353 1.00 97.06 243 ASP A C 1
ATOM 1915 O O . ASP A 1 243 ? -4.672 -3.177 6.246 1.00 97.06 243 ASP A O 1
ATOM 1919 N N . ALA A 1 244 ? -5.368 -4.563 4.630 1.00 97.31 244 ALA A N 1
ATOM 1920 C CA . ALA A 1 244 ? -4.171 -5.395 4.648 1.00 97.31 244 ALA A CA 1
ATOM 1921 C C . ALA A 1 244 ? -2.973 -4.577 4.144 1.00 97.31 244 ALA A C 1
ATOM 1923 O O . ALA A 1 244 ? -3.091 -3.822 3.175 1.00 97.31 244 ALA A O 1
ATOM 1924 N N . LEU A 1 245 ? -1.832 -4.720 4.819 1.00 97.56 245 LEU A N 1
ATOM 1925 C CA . LEU A 1 245 ? -0.578 -4.045 4.499 1.00 97.56 245 LEU A CA 1
ATOM 1926 C C . LEU A 1 245 ? 0.515 -5.099 4.344 1.00 97.56 245 LEU A C 1
ATOM 1928 O O . LEU A 1 245 ? 0.800 -5.842 5.282 1.00 97.56 245 LEU A O 1
ATOM 1932 N N . VAL A 1 246 ? 1.131 -5.146 3.168 1.00 96.94 246 VAL A N 1
ATOM 1933 C CA . VAL A 1 246 ? 2.198 -6.100 2.862 1.00 96.94 246 VAL A CA 1
ATOM 1934 C C . VAL A 1 246 ? 3.347 -5.372 2.189 1.00 96.94 246 VAL A C 1
ATOM 1936 O O . VAL A 1 246 ? 3.128 -4.563 1.291 1.00 96.94 246 VAL A O 1
ATOM 1939 N N . GLU A 1 247 ? 4.572 -5.659 2.606 1.00 95.88 247 GLU A N 1
ATOM 1940 C CA . GLU A 1 247 ? 5.774 -5.264 1.879 1.00 95.88 247 GLU A CA 1
ATOM 1941 C C . GLU A 1 247 ? 6.363 -6.474 1.161 1.00 95.88 247 GLU A C 1
ATOM 1943 O O . GLU A 1 247 ? 6.445 -7.562 1.724 1.00 95.88 247 GLU A O 1
ATOM 1948 N N . VAL A 1 248 ? 6.770 -6.275 -0.088 1.00 96.00 248 VAL A N 1
ATOM 1949 C CA . VAL A 1 248 ? 7.431 -7.283 -0.913 1.00 96.00 248 VAL A CA 1
ATOM 1950 C C . VAL A 1 248 ? 8.770 -6.718 -1.354 1.00 96.00 248 VAL A C 1
ATOM 1952 O O . VAL A 1 248 ? 8.813 -5.648 -1.960 1.00 96.00 248 VAL A O 1
ATOM 1955 N N . THR A 1 249 ? 9.858 -7.419 -1.055 1.00 94.94 249 THR A N 1
ATOM 1956 C CA . THR A 1 249 ? 11.199 -7.094 -1.553 1.00 94.94 249 THR A CA 1
ATOM 1957 C C . THR A 1 249 ? 11.450 -7.851 -2.847 1.00 94.94 249 THR A C 1
ATOM 1959 O O . THR A 1 249 ? 11.192 -9.052 -2.914 1.00 94.94 249 THR A O 1
ATOM 1962 N N . PHE A 1 250 ? 11.986 -7.163 -3.856 1.00 95.81 250 PHE A N 1
ATOM 1963 C CA . PHE A 1 250 ? 12.390 -7.775 -5.118 1.00 95.81 250 PHE A CA 1
ATOM 1964 C C . PHE A 1 250 ? 13.914 -7.957 -5.148 1.00 95.81 250 PHE A C 1
ATOM 1966 O O . PHE A 1 250 ? 14.635 -6.958 -5.253 1.00 95.81 250 PHE A O 1
ATOM 1973 N N . PRO A 1 251 ? 14.439 -9.194 -5.078 1.00 93.88 251 PRO A N 1
ATOM 1974 C CA . PRO A 1 251 ? 15.845 -9.476 -5.370 1.00 93.88 251 PRO A CA 1
ATOM 1975 C C . PRO A 1 251 ? 16.220 -9.128 -6.814 1.00 93.88 251 PRO A C 1
ATOM 1977 O O . PRO A 1 251 ? 15.360 -8.775 -7.622 1.00 93.88 251 PRO A O 1
ATOM 1980 N N . LEU A 1 252 ? 17.509 -9.230 -7.146 1.00 95.06 252 LEU A N 1
ATOM 1981 C CA . LEU A 1 252 ? 18.011 -8.911 -8.486 1.00 95.06 252 LEU A CA 1
ATOM 1982 C C . LEU A 1 252 ? 17.271 -9.685 -9.585 1.00 95.06 252 LEU A C 1
ATOM 1984 O O . LEU A 1 252 ? 16.815 -9.073 -10.546 1.00 95.06 252 LEU A O 1
ATOM 1988 N N . GLU A 1 253 ? 17.074 -10.991 -9.410 1.00 96.38 253 GLU A N 1
ATOM 1989 C CA . GLU A 1 253 ? 16.397 -11.827 -10.408 1.00 96.38 253 GLU A CA 1
ATOM 1990 C C . GLU A 1 253 ? 14.926 -11.432 -10.600 1.00 96.38 253 GLU A C 1
ATOM 1992 O O . GLU A 1 253 ? 14.449 -11.333 -11.730 1.00 96.38 253 GLU A O 1
ATOM 1997 N N . ALA A 1 254 ? 14.221 -11.063 -9.524 1.00 97.25 254 ALA A N 1
ATOM 1998 C CA . ALA A 1 254 ? 12.873 -10.505 -9.636 1.00 97.25 254 ALA A CA 1
ATOM 1999 C C . ALA A 1 254 ? 12.869 -9.156 -10.380 1.00 97.25 254 ALA A C 1
ATOM 2001 O O . ALA A 1 254 ? 11.978 -8.899 -11.189 1.00 97.25 254 ALA A O 1
ATOM 2002 N N . LYS A 1 255 ? 13.874 -8.297 -10.155 1.00 97.44 255 LYS A N 1
ATOM 2003 C CA . LYS A 1 255 ? 14.016 -7.023 -10.881 1.00 97.44 255 LYS A CA 1
ATOM 2004 C C . LYS A 1 255 ? 14.288 -7.236 -12.372 1.00 97.44 255 LYS A C 1
ATOM 2006 O O . LYS A 1 255 ? 13.646 -6.572 -13.179 1.00 97.44 255 LYS A O 1
ATOM 2011 N N . LYS A 1 256 ? 15.154 -8.188 -12.735 1.00 97.31 256 LYS A N 1
ATOM 2012 C CA . LYS A 1 256 ? 15.399 -8.576 -14.134 1.00 97.31 256 LYS A CA 1
ATOM 2013 C C . LYS A 1 256 ? 14.128 -9.111 -14.794 1.00 97.31 256 LYS A C 1
ATOM 2015 O O . LYS A 1 256 ? 13.771 -8.678 -15.882 1.00 97.31 256 LYS A O 1
ATOM 2020 N N . ALA A 1 257 ? 13.379 -9.975 -14.108 1.00 97.56 257 ALA A N 1
ATOM 2021 C CA . ALA A 1 257 ? 12.096 -10.463 -14.612 1.00 97.56 257 ALA A CA 1
ATOM 2022 C C . ALA A 1 257 ? 11.079 -9.321 -14.827 1.00 97.56 257 ALA A C 1
ATOM 2024 O O . ALA A 1 257 ? 10.343 -9.316 -15.814 1.00 97.56 257 ALA A O 1
ATOM 2025 N N . LEU A 1 258 ? 11.059 -8.319 -13.942 1.00 98.00 258 LEU A N 1
ATOM 2026 C CA . LEU A 1 258 ? 10.256 -7.104 -14.119 1.00 98.00 258 LEU A CA 1
ATOM 2027 C C . LEU A 1 258 ? 10.750 -6.241 -15.294 1.00 98.00 258 LEU A C 1
ATOM 2029 O O . LEU A 1 258 ? 9.920 -5.671 -16.005 1.00 98.00 258 LEU A O 1
ATOM 2033 N N . ASP A 1 259 ? 12.062 -6.144 -15.527 1.00 97.94 259 ASP A N 1
ATOM 2034 C CA . ASP A 1 259 ? 12.623 -5.481 -16.713 1.00 97.94 259 ASP A CA 1
ATOM 2035 C C . ASP A 1 259 ? 12.135 -6.167 -17.997 1.00 97.94 259 ASP A C 1
ATOM 2037 O O . ASP A 1 259 ? 11.643 -5.490 -18.899 1.00 97.94 259 ASP A O 1
ATOM 2041 N N . GLU A 1 260 ? 12.138 -7.501 -18.043 1.00 97.00 260 GLU A N 1
ATOM 2042 C CA . GLU A 1 260 ? 11.627 -8.263 -19.189 1.00 97.00 260 GLU A CA 1
ATOM 2043 C C . GLU A 1 260 ? 10.124 -8.061 -19.414 1.00 97.00 260 GLU A C 1
ATOM 2045 O O . GLU A 1 260 ? 9.672 -7.872 -20.545 1.00 97.00 260 GLU A O 1
ATOM 2050 N N . MET A 1 261 ? 9.323 -8.004 -18.346 1.00 96.62 261 MET A N 1
ATOM 2051 C CA . MET A 1 261 ? 7.899 -7.658 -18.460 1.00 96.62 261 MET A CA 1
ATOM 2052 C C . MET A 1 261 ? 7.693 -6.238 -19.002 1.00 96.62 261 MET A C 1
ATOM 2054 O O . MET A 1 261 ? 6.786 -6.009 -19.802 1.00 96.62 261 MET A O 1
ATOM 2058 N N . ARG A 1 262 ? 8.532 -5.279 -18.593 1.00 97.19 262 ARG A N 1
ATOM 2059 C CA . ARG A 1 262 ? 8.494 -3.900 -19.101 1.00 97.19 262 ARG A CA 1
ATOM 2060 C C . ARG A 1 262 ? 8.906 -3.834 -20.574 1.00 97.19 262 ARG A C 1
ATOM 2062 O O . ARG A 1 262 ? 8.262 -3.110 -21.337 1.00 97.19 262 ARG A O 1
ATOM 2069 N 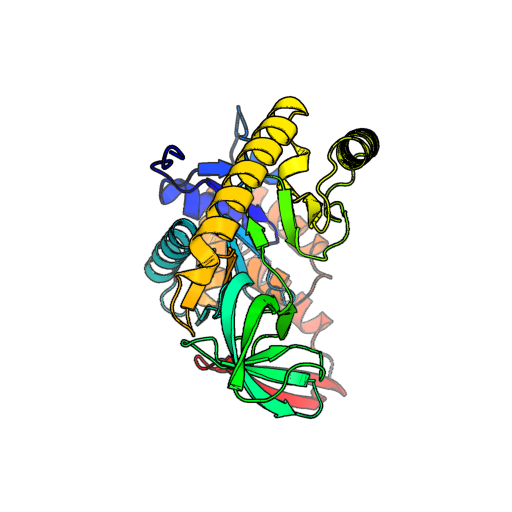N . ARG A 1 263 ? 9.914 -4.619 -20.974 1.00 96.44 263 ARG A N 1
ATOM 2070 C CA . ARG A 1 263 ? 10.461 -4.691 -22.340 1.00 96.44 263 ARG A CA 1
ATOM 2071 C C . ARG A 1 263 ? 9.406 -5.063 -23.380 1.00 96.44 263 ARG A C 1
ATOM 2073 O O . ARG A 1 263 ? 9.454 -4.555 -24.494 1.00 96.44 263 ARG A O 1
ATOM 2080 N N . LYS A 1 264 ? 8.399 -5.857 -22.999 1.00 94.88 264 LYS A N 1
ATOM 2081 C CA . LYS A 1 264 ? 7.248 -6.195 -23.861 1.00 94.88 264 LYS A CA 1
ATOM 2082 C C . LYS A 1 264 ? 6.417 -4.984 -24.301 1.00 94.88 264 LYS A C 1
ATOM 2084 O O . LYS A 1 264 ? 5.642 -5.095 -25.245 1.00 94.88 264 LYS A O 1
ATOM 2089 N N . VAL A 1 265 ? 6.526 -3.855 -23.600 1.00 95.56 265 VAL A N 1
ATOM 2090 C CA . VAL A 1 265 ? 5.656 -2.683 -23.791 1.00 95.56 265 VAL A CA 1
ATOM 2091 C C . VA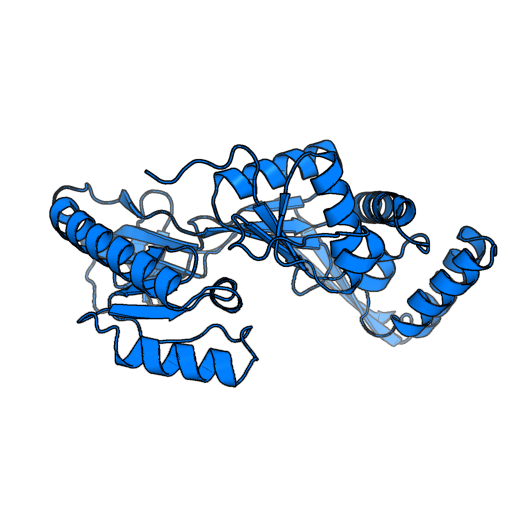L A 1 265 ? 6.444 -1.439 -24.201 1.00 95.56 265 VAL A C 1
ATOM 2093 O O . VAL A 1 265 ? 5.924 -0.585 -24.914 1.00 95.56 265 VAL A O 1
ATOM 2096 N N . VAL A 1 266 ? 7.684 -1.297 -23.736 1.00 95.56 266 VAL A N 1
ATOM 2097 C CA . VAL A 1 266 ? 8.520 -0.118 -23.991 1.00 95.56 266 VAL A CA 1
ATOM 2098 C C . VAL A 1 266 ? 10.003 -0.519 -23.995 1.00 95.56 266 VAL A C 1
ATOM 2100 O O . VAL A 1 266 ? 10.383 -1.385 -23.196 1.00 95.56 266 VAL A O 1
ATOM 2103 N N . PRO A 1 267 ? 10.857 0.104 -24.836 1.00 96.19 267 PRO A N 1
ATOM 2104 C CA . PRO A 1 267 ? 12.307 -0.057 -24.760 1.00 96.19 267 PRO A CA 1
ATOM 2105 C C . PRO A 1 267 ? 12.800 0.050 -23.316 1.00 96.19 267 PRO A C 1
ATOM 2107 O O . PRO A 1 267 ? 12.463 0.986 -22.587 1.00 96.19 267 PRO A O 1
ATOM 2110 N N . THR A 1 268 ? 13.525 -0.972 -22.873 1.00 96.75 268 THR A N 1
ATOM 2111 C CA . THR A 1 268 ? 13.939 -1.124 -21.477 1.00 96.75 268 THR A CA 1
ATOM 2112 C C . THR A 1 268 ? 15.414 -1.474 -21.438 1.00 96.75 268 THR A C 1
ATOM 2114 O O . THR A 1 268 ? 15.841 -2.448 -22.058 1.00 96.75 268 THR A O 1
ATOM 2117 N N . LEU A 1 269 ? 16.181 -0.670 -20.709 1.00 97.38 269 LEU A N 1
ATOM 2118 C CA . LEU A 1 269 ? 17.572 -0.975 -20.401 1.00 97.38 269 LEU A CA 1
ATOM 2119 C C . LEU A 1 269 ? 17.624 -2.226 -19.502 1.00 97.38 269 LEU A C 1
ATOM 2121 O O . LEU A 1 269 ? 16.881 -2.269 -18.518 1.00 97.38 269 LEU A O 1
ATOM 2125 N N . PRO A 1 270 ? 18.456 -3.240 -19.795 1.00 97.62 270 PRO A N 1
ATOM 2126 C CA . PRO A 1 270 ? 18.754 -4.280 -18.815 1.00 97.62 270 PRO A CA 1
ATOM 2127 C C . PRO A 1 270 ? 19.142 -3.663 -17.458 1.00 97.62 270 PRO A C 1
ATOM 2129 O O . PRO A 1 270 ? 19.732 -2.588 -17.398 1.00 97.62 270 PRO A O 1
ATOM 2132 N N . LEU A 1 271 ? 18.737 -4.295 -16.353 1.00 96.50 271 LEU A N 1
ATOM 2133 C CA . LEU A 1 271 ? 18.953 -3.786 -14.990 1.00 96.50 271 LEU A CA 1
ATOM 2134 C C . LEU A 1 271 ? 18.268 -2.434 -14.680 1.00 96.50 271 LEU A C 1
ATOM 2136 O O . LEU A 1 271 ? 18.577 -1.808 -13.660 1.00 96.50 271 LEU A O 1
ATOM 2140 N N . HIS A 1 272 ? 17.293 -1.986 -15.480 1.00 95.81 272 HIS A N 1
ATOM 2141 C CA . HIS A 1 272 ? 16.568 -0.725 -15.272 1.00 95.81 272 HIS A CA 1
ATOM 2142 C C . HIS A 1 272 ? 16.026 -0.575 -13.847 1.00 95.81 272 HIS A C 1
ATOM 2144 O O . HIS A 1 272 ? 16.257 0.447 -13.189 1.00 95.81 272 HIS A O 1
ATOM 2150 N N . HIS A 1 273 ? 15.293 -1.573 -13.342 1.00 96.25 273 HIS A N 1
ATOM 2151 C CA . HIS A 1 273 ? 14.757 -1.502 -11.983 1.00 96.25 273 HIS A CA 1
ATOM 2152 C C . HIS A 1 273 ? 15.856 -1.567 -10.918 1.00 96.25 273 HIS A C 1
ATOM 2154 O O . HIS A 1 273 ? 15.694 -0.973 -9.851 1.00 96.25 273 HIS A O 1
ATOM 2160 N N . TYR A 1 274 ? 16.970 -2.260 -11.185 1.00 95.25 274 TYR A N 1
ATOM 2161 C CA . TYR A 1 274 ? 18.116 -2.268 -10.278 1.00 95.25 274 TYR A CA 1
ATOM 2162 C C . TYR A 1 274 ? 18.697 -0.856 -10.147 1.00 95.25 274 TYR A C 1
ATOM 2164 O O . TYR A 1 274 ? 18.713 -0.325 -9.033 1.00 95.25 274 TYR A O 1
ATOM 2172 N N . PHE A 1 275 ? 19.024 -0.195 -11.261 1.00 94.19 275 PHE A N 1
ATOM 2173 C CA . PHE A 1 275 ? 19.555 1.172 -11.256 1.00 94.19 275 PHE A CA 1
ATOM 2174 C C . PHE A 1 275 ? 18.596 2.181 -10.610 1.00 94.19 275 PHE A C 1
ATOM 2176 O O . PHE A 1 275 ? 19.010 3.006 -9.796 1.00 94.19 275 PHE A O 1
ATOM 2183 N N . LYS A 1 276 ? 17.286 2.073 -10.873 1.00 92.62 276 LYS A N 1
ATOM 2184 C CA . LYS A 1 276 ? 16.280 2.929 -10.216 1.00 92.62 276 LYS A CA 1
ATOM 2185 C C . LYS A 1 276 ? 16.096 2.665 -8.723 1.00 92.62 276 LYS A C 1
ATOM 2187 O O . LYS A 1 276 ? 15.545 3.522 -8.029 1.00 92.62 276 LYS A O 1
ATOM 2192 N N . SER A 1 277 ? 16.493 1.490 -8.237 1.00 91.75 277 SER A N 1
ATOM 2193 C CA . SER A 1 277 ? 16.376 1.130 -6.821 1.00 91.75 277 SER A CA 1
ATOM 2194 C C . SER A 1 277 ? 17.563 1.587 -5.972 1.00 91.75 277 SER A C 1
ATOM 2196 O O . SER A 1 277 ? 17.412 1.701 -4.760 1.00 91.75 277 SER A O 1
ATOM 2198 N N . ILE A 1 278 ? 18.723 1.858 -6.582 1.00 85.94 278 ILE A N 1
ATOM 2199 C CA . ILE A 1 278 ? 19.944 2.245 -5.855 1.00 85.94 278 ILE A CA 1
ATOM 2200 C C . ILE A 1 278 ? 20.119 3.763 -5.731 1.00 85.94 278 ILE A C 1
ATOM 2202 O O . ILE A 1 278 ? 20.670 4.222 -4.735 1.00 85.94 278 ILE A O 1
ATOM 2206 N N . SER A 1 279 ? 19.627 4.560 -6.687 1.00 73.88 279 SER A N 1
ATOM 2207 C CA . SER A 1 279 ? 19.713 6.023 -6.615 1.00 73.88 279 SER A CA 1
ATOM 2208 C C . SER A 1 279 ? 18.641 6.717 -7.454 1.00 73.88 279 SER A C 1
ATOM 2210 O O . SER A 1 279 ? 18.202 6.230 -8.495 1.00 73.88 279 SER A O 1
ATOM 2212 N N . ASN A 1 280 ? 18.240 7.907 -7.005 1.00 71.62 280 ASN A N 1
ATOM 2213 C CA . ASN A 1 280 ? 17.304 8.777 -7.717 1.00 71.62 280 ASN A CA 1
ATOM 2214 C C . ASN A 1 280 ? 17.995 9.690 -8.746 1.00 71.62 280 ASN A C 1
ATOM 2216 O O . ASN A 1 280 ? 17.301 10.384 -9.483 1.00 71.62 280 ASN A O 1
ATOM 2220 N N . GLY A 1 281 ? 19.332 9.710 -8.793 1.00 80.00 281 GLY A N 1
ATOM 2221 C CA . GLY A 1 281 ? 20.108 10.630 -9.636 1.00 80.00 281 GLY A CA 1
ATOM 2222 C C . GLY A 1 281 ? 20.192 10.235 -11.113 1.00 80.00 281 GLY A C 1
ATOM 2223 O O . GLY A 1 281 ? 20.421 11.086 -11.968 1.00 80.00 281 GLY A O 1
ATOM 2224 N N . PHE A 1 282 ? 19.941 8.966 -11.438 1.00 87.12 282 PHE A N 1
ATOM 2225 C CA . PHE A 1 282 ? 20.238 8.415 -12.764 1.00 87.12 282 PHE A CA 1
ATOM 2226 C C . PHE A 1 282 ? 19.055 8.425 -13.740 1.00 87.12 282 PHE A C 1
ATOM 2228 O O . PHE A 1 282 ? 19.139 7.864 -14.825 1.00 87.12 282 PHE A O 1
ATOM 2235 N N . GLU A 1 283 ? 17.935 9.077 -13.419 1.00 88.88 283 GLU A N 1
ATOM 2236 C CA . GLU A 1 283 ? 16.747 9.031 -14.287 1.00 88.88 283 GLU A CA 1
ATOM 2237 C C . GLU A 1 283 ? 17.024 9.540 -15.713 1.00 88.88 283 GLU A C 1
ATOM 2239 O O . GLU A 1 283 ? 16.556 8.942 -16.680 1.00 88.88 283 GLU A O 1
ATOM 2244 N N . LYS A 1 284 ? 17.825 10.604 -15.859 1.00 91.75 284 LYS A N 1
ATOM 2245 C CA . LYS A 1 284 ? 18.170 11.162 -17.175 1.00 91.75 284 LYS A CA 1
ATOM 2246 C C . LYS A 1 284 ? 19.006 10.198 -18.013 1.00 91.75 284 LYS A C 1
ATOM 2248 O O . LYS A 1 284 ? 18.674 9.998 -19.177 1.00 91.75 284 LYS A O 1
ATOM 2253 N N . ILE A 1 285 ? 20.051 9.607 -17.425 1.00 93.88 285 ILE A N 1
ATOM 2254 C CA . ILE A 1 285 ? 20.915 8.663 -18.143 1.00 93.88 285 ILE A CA 1
ATOM 2255 C C . ILE A 1 285 ? 20.125 7.413 -18.527 1.00 93.88 285 ILE A C 1
ATOM 2257 O O . ILE A 1 285 ? 20.156 7.025 -19.684 1.00 93.88 285 ILE A O 1
ATOM 2261 N N . LEU A 1 286 ? 19.299 6.876 -17.623 1.00 94.00 286 LEU A N 1
ATOM 2262 C CA . LEU A 1 286 ? 18.462 5.713 -17.921 1.00 94.00 286 LEU A CA 1
ATOM 2263 C C . LEU A 1 286 ? 17.463 5.993 -19.053 1.00 94.00 286 LEU A C 1
ATOM 2265 O O . LEU A 1 286 ? 17.318 5.175 -19.957 1.00 94.00 286 LEU A O 1
ATOM 2269 N N . ASN A 1 287 ? 16.795 7.150 -19.039 1.00 93.38 287 ASN A N 1
ATOM 2270 C CA . ASN A 1 287 ? 15.859 7.523 -20.103 1.00 93.38 287 ASN A CA 1
ATOM 2271 C C . ASN A 1 287 ? 16.574 7.746 -21.449 1.00 93.38 287 ASN A C 1
ATOM 2273 O O . ASN A 1 287 ? 16.038 7.379 -22.492 1.00 93.38 287 ASN A O 1
ATOM 2277 N N . PHE A 1 288 ? 17.776 8.333 -21.441 1.00 96.06 288 PHE A N 1
ATOM 2278 C CA . PHE A 1 288 ? 18.584 8.496 -22.652 1.00 96.06 288 PHE A CA 1
ATOM 2279 C C . PHE A 1 288 ? 19.054 7.145 -23.205 1.00 96.06 288 PHE A C 1
ATOM 2281 O O . PHE A 1 288 ? 18.943 6.898 -24.402 1.00 96.06 288 PHE A O 1
ATOM 2288 N N . SER A 1 289 ? 19.489 6.234 -22.338 1.00 96.81 289 SER A N 1
ATOM 2289 C CA . SER A 1 289 ? 19.854 4.870 -22.716 1.00 96.81 289 SER A CA 1
ATOM 2290 C C . SER A 1 289 ? 18.680 4.108 -23.339 1.00 96.81 289 SER A C 1
ATOM 2292 O O . SER A 1 289 ? 18.857 3.431 -24.347 1.00 96.81 289 SER A O 1
ATOM 2294 N N . GLU A 1 290 ? 17.462 4.263 -22.810 1.00 96.06 290 GLU A N 1
ATOM 2295 C CA . GLU A 1 290 ? 16.254 3.677 -23.416 1.00 96.06 290 GLU A CA 1
ATOM 2296 C C . GLU A 1 290 ? 15.944 4.250 -24.806 1.00 96.06 290 GLU A C 1
ATOM 2298 O O . GLU A 1 290 ? 15.522 3.500 -25.687 1.00 96.06 290 GLU A O 1
ATOM 2303 N N . LEU A 1 291 ? 16.204 5.541 -25.034 1.00 96.94 291 LEU A N 1
ATOM 2304 C CA . LEU A 1 291 ? 16.086 6.156 -26.359 1.00 96.94 291 LEU A CA 1
ATOM 2305 C C . LEU A 1 291 ? 17.103 5.568 -27.349 1.00 96.94 291 LEU A C 1
ATOM 2307 O O . LEU A 1 291 ? 16.764 5.328 -28.504 1.00 96.94 291 LEU A O 1
ATOM 2311 N N . LEU A 1 292 ? 18.342 5.316 -26.920 1.00 97.50 292 LEU A N 1
ATOM 2312 C CA . LEU A 1 292 ? 19.354 4.678 -27.770 1.00 97.50 292 LEU A CA 1
ATOM 2313 C C . LEU A 1 292 ? 18.950 3.250 -28.158 1.00 97.50 292 LEU A C 1
ATOM 2315 O O . LEU A 1 292 ? 19.090 2.867 -29.319 1.00 97.50 292 LEU A O 1
ATOM 2319 N N . ILE A 1 293 ? 18.378 2.495 -27.217 1.00 97.06 293 ILE A N 1
ATOM 2320 C CA . ILE A 1 293 ? 17.820 1.163 -27.487 1.00 97.06 293 ILE A CA 1
ATOM 2321 C C . ILE A 1 293 ? 16.687 1.249 -28.514 1.00 97.06 293 ILE A C 1
ATOM 2323 O O . ILE A 1 293 ? 16.644 0.465 -29.458 1.00 97.06 293 ILE A O 1
ATOM 2327 N N . GLU A 1 294 ? 15.790 2.229 -28.381 1.00 96.12 294 GLU A N 1
ATOM 2328 C CA . GLU A 1 294 ? 14.723 2.470 -29.361 1.00 96.12 294 GLU A CA 1
ATOM 2329 C C . GLU A 1 294 ? 15.272 2.773 -30.767 1.00 96.12 294 GLU A C 1
ATOM 2331 O O . GLU A 1 294 ? 14.652 2.423 -31.771 1.00 96.12 294 GLU A O 1
ATOM 2336 N N . LYS A 1 295 ? 16.459 3.385 -30.856 1.00 96.94 295 LYS A N 1
ATOM 2337 C CA . LYS A 1 295 ? 17.173 3.648 -32.115 1.00 96.94 295 LYS A CA 1
ATOM 2338 C C . LYS A 1 295 ? 17.950 2.443 -32.659 1.00 96.94 295 LYS A C 1
ATOM 2340 O O . LYS A 1 295 ? 18.609 2.583 -33.686 1.00 96.94 295 LYS A O 1
ATOM 2345 N N . GLY A 1 296 ? 17.844 1.274 -32.027 1.00 96.12 296 GLY A N 1
ATOM 2346 C CA . GLY A 1 296 ? 18.426 0.019 -32.506 1.00 96.12 296 GLY A CA 1
ATOM 2347 C C . GLY A 1 296 ? 19.845 -0.260 -32.014 1.00 96.12 296 GLY A C 1
ATOM 2348 O O . GLY A 1 296 ? 20.502 -1.144 -32.558 1.00 96.12 296 GLY A O 1
ATOM 2349 N N . LEU A 1 297 ? 20.336 0.479 -31.013 1.00 97.25 297 LEU A N 1
ATOM 2350 C CA . LEU A 1 297 ? 21.617 0.162 -30.382 1.00 97.25 297 LEU A CA 1
ATOM 2351 C C . LEU A 1 297 ? 21.477 -1.039 -29.434 1.00 97.25 297 LEU A C 1
ATOM 2353 O O . LEU A 1 297 ? 20.413 -1.283 -28.866 1.00 97.25 297 LEU A O 1
ATOM 2357 N N . ASP A 1 298 ? 22.584 -1.762 -29.259 1.00 97.19 298 ASP A N 1
ATOM 2358 C CA . ASP A 1 298 ? 22.671 -2.978 -28.448 1.00 97.19 298 ASP A CA 1
ATOM 2359 C C . ASP A 1 298 ? 22.372 -2.697 -26.957 1.00 97.19 298 ASP A C 1
ATOM 2361 O O . ASP A 1 298 ? 23.154 -1.997 -26.300 1.00 97.19 298 ASP A O 1
ATOM 2365 N N . PRO A 1 299 ? 21.262 -3.227 -26.401 1.00 96.44 299 PRO A N 1
ATOM 2366 C CA . PRO A 1 299 ? 20.869 -2.972 -25.019 1.00 96.44 299 PRO A CA 1
ATOM 2367 C C . PRO A 1 299 ? 21.878 -3.455 -23.979 1.00 96.44 299 PRO A C 1
ATOM 2369 O O . PRO A 1 299 ? 22.015 -2.799 -22.946 1.00 96.44 299 PRO A O 1
ATOM 2372 N N . GLU A 1 300 ? 22.564 -4.574 -24.230 1.00 96.75 300 GLU A N 1
ATOM 2373 C CA . GLU A 1 300 ? 23.496 -5.157 -23.258 1.00 96.75 300 GLU A CA 1
ATOM 2374 C C . GLU A 1 300 ? 24.743 -4.283 -23.135 1.00 96.75 300 GLU A C 1
ATOM 2376 O O . GLU A 1 300 ? 25.084 -3.854 -22.035 1.00 96.75 300 GLU A O 1
ATOM 2381 N N . LYS A 1 301 ? 25.329 -3.866 -24.265 1.00 97.31 301 LYS A N 1
ATOM 2382 C CA . LYS A 1 301 ? 26.476 -2.940 -24.270 1.00 97.31 301 LYS A CA 1
ATOM 2383 C C . LYS A 1 301 ? 26.153 -1.602 -23.610 1.00 97.31 301 LYS A C 1
ATOM 2385 O O . LYS A 1 301 ? 26.975 -1.050 -22.881 1.00 97.31 301 LYS A O 1
ATOM 2390 N N . ILE A 1 302 ? 24.951 -1.068 -23.852 1.00 97.31 302 ILE A N 1
ATOM 2391 C CA . ILE A 1 302 ? 24.513 0.167 -23.188 1.00 97.31 302 ILE A CA 1
ATOM 2392 C C . ILE A 1 302 ? 24.380 -0.066 -21.680 1.00 97.31 302 ILE A C 1
ATOM 2394 O O . ILE A 1 302 ? 24.802 0.786 -20.900 1.00 97.31 302 ILE A O 1
ATOM 2398 N N . SER A 1 303 ? 23.804 -1.195 -21.257 1.00 96.69 303 SER A N 1
ATOM 2399 C CA . SER A 1 303 ? 23.662 -1.531 -19.837 1.00 96.69 303 SER A CA 1
ATOM 2400 C C . SER A 1 303 ? 25.013 -1.668 -19.142 1.00 96.69 303 SER A C 1
ATOM 2402 O O . SER A 1 303 ? 25.180 -1.115 -18.058 1.00 96.69 303 SER A O 1
ATOM 2404 N N . GLU A 1 304 ? 25.981 -2.339 -19.769 1.00 96.88 304 GLU A N 1
ATOM 2405 C CA . GLU A 1 304 ? 27.358 -2.455 -19.273 1.00 96.88 304 GLU A CA 1
ATOM 2406 C C . GLU A 1 304 ? 27.988 -1.070 -19.071 1.00 96.88 304 GLU A C 1
ATOM 2408 O O . GLU A 1 304 ? 28.437 -0.752 -17.971 1.00 96.88 304 GLU A O 1
ATOM 2413 N N . SER A 1 305 ? 27.907 -0.188 -20.076 1.00 96.25 305 SER A N 1
AT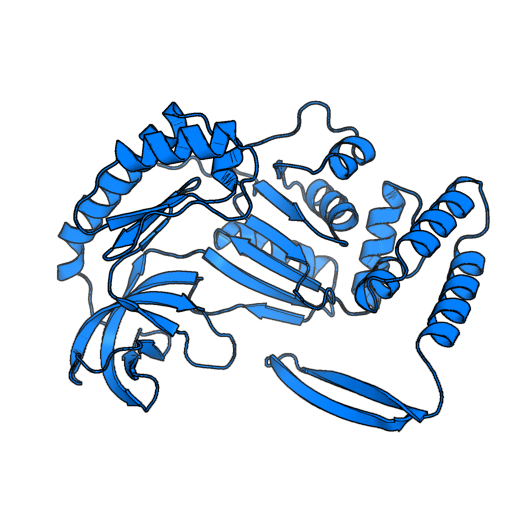OM 2414 C CA . SER A 1 305 ? 28.442 1.181 -19.975 1.00 96.25 305 SER A CA 1
ATOM 2415 C C . SER A 1 305 ? 27.746 2.018 -18.893 1.00 96.25 305 SER A C 1
ATOM 2417 O O . SER A 1 305 ? 28.385 2.794 -18.184 1.00 96.25 305 SER A O 1
ATOM 2419 N N . VAL A 1 306 ? 26.425 1.875 -18.742 1.00 94.88 306 VAL A N 1
ATOM 2420 C CA . VAL A 1 306 ? 25.667 2.559 -17.682 1.00 94.88 306 VAL A CA 1
ATOM 2421 C C . VAL A 1 306 ? 26.061 2.031 -16.307 1.00 94.88 306 VAL A C 1
ATOM 2423 O O . VAL A 1 306 ? 26.199 2.822 -15.375 1.00 94.88 306 VAL A O 1
ATOM 2426 N N . GLN A 1 307 ? 26.255 0.720 -16.168 1.00 93.94 307 GLN A N 1
ATOM 2427 C CA . GLN A 1 307 ? 26.700 0.111 -14.923 1.00 93.94 307 GLN A CA 1
ATOM 2428 C C . GLN A 1 307 ? 28.085 0.621 -14.528 1.00 93.94 307 GLN A C 1
ATOM 2430 O O . GLN A 1 307 ? 28.267 1.019 -13.381 1.00 93.94 307 GLN A O 1
ATOM 2435 N N . GLU A 1 308 ? 29.034 0.654 -15.465 1.00 93.12 308 GLU A N 1
ATOM 2436 C CA . GLU A 1 308 ? 30.373 1.203 -15.239 1.00 93.12 308 GLU A CA 1
ATOM 2437 C C . GLU A 1 308 ? 30.313 2.668 -14.798 1.00 93.12 308 GLU A C 1
ATOM 2439 O O . GLU A 1 308 ? 30.893 3.019 -13.769 1.00 93.12 308 GLU A O 1
ATOM 2444 N N . TYR A 1 309 ? 29.550 3.501 -15.513 1.00 91.75 309 TYR A N 1
ATOM 2445 C CA . TYR A 1 309 ? 29.368 4.913 -15.174 1.00 91.75 309 TYR A CA 1
ATOM 2446 C C . TYR A 1 309 ? 28.768 5.103 -13.775 1.00 91.75 309 TYR A C 1
ATOM 2448 O O . TYR A 1 309 ? 29.276 5.890 -12.979 1.00 91.75 309 TYR A O 1
ATOM 2456 N N . ILE A 1 310 ? 27.703 4.364 -13.449 1.00 90.38 310 ILE A N 1
ATOM 2457 C CA . ILE A 1 310 ? 27.054 4.447 -12.137 1.00 90.38 310 ILE A CA 1
ATOM 2458 C C . ILE A 1 310 ? 28.005 3.977 -11.036 1.00 90.38 310 ILE A C 1
ATOM 2460 O O . ILE A 1 310 ? 28.081 4.629 -10.000 1.00 90.38 310 ILE A O 1
ATOM 2464 N N . CYS A 1 311 ? 28.738 2.880 -11.243 1.00 87.88 311 CYS A N 1
ATOM 2465 C CA . CYS A 1 311 ? 29.732 2.406 -10.283 1.00 87.88 311 CYS A CA 1
ATOM 2466 C C . CYS A 1 311 ? 30.808 3.466 -10.024 1.00 87.88 311 CYS A C 1
ATOM 2468 O O . CYS A 1 311 ? 31.132 3.700 -8.868 1.00 87.88 311 CYS A O 1
ATOM 2470 N N . GLN A 1 312 ? 31.318 4.133 -11.062 1.00 87.25 312 GLN A N 1
ATOM 2471 C CA . GLN A 1 312 ? 32.303 5.210 -10.910 1.00 87.25 312 GLN A CA 1
ATOM 2472 C C . GLN A 1 312 ? 31.745 6.431 -10.165 1.00 87.25 312 GLN A C 1
ATOM 2474 O O . GLN A 1 312 ? 32.480 7.066 -9.419 1.00 87.25 312 GLN A O 1
ATOM 2479 N N . ASP A 1 313 ? 30.462 6.753 -10.346 1.00 85.25 313 ASP A N 1
ATOM 2480 C CA . ASP A 1 313 ? 29.813 7.882 -9.664 1.00 85.25 313 ASP A CA 1
ATOM 2481 C C . ASP A 1 313 ? 29.557 7.597 -8.171 1.00 85.25 313 ASP A C 1
ATOM 2483 O O . ASP A 1 313 ? 29.709 8.486 -7.333 1.00 85.25 313 ASP A O 1
ATOM 2487 N N . ILE A 1 314 ? 29.187 6.356 -7.821 1.00 83.69 314 ILE A N 1
ATOM 2488 C CA . ILE A 1 314 ? 28.767 5.996 -6.452 1.00 83.69 314 ILE A CA 1
ATOM 2489 C C . ILE A 1 314 ? 29.852 5.335 -5.592 1.00 83.69 314 ILE A C 1
ATOM 2491 O O . ILE A 1 314 ? 29.680 5.259 -4.376 1.00 83.69 314 ILE A O 1
ATOM 2495 N N . LEU A 1 315 ? 30.904 4.769 -6.191 1.00 82.31 315 LEU A N 1
ATOM 2496 C CA . LEU A 1 315 ? 31.952 4.032 -5.480 1.00 82.31 315 LEU A CA 1
ATOM 2497 C C . LEU A 1 315 ? 33.245 4.850 -5.456 1.00 82.31 315 LEU A C 1
ATOM 2499 O O . LEU A 1 315 ? 34.108 4.685 -6.316 1.00 82.31 315 LEU A O 1
ATOM 2503 N N . ASN A 1 316 ? 33.403 5.693 -4.435 1.00 81.44 316 ASN A N 1
ATOM 2504 C CA . ASN A 1 316 ? 34.630 6.458 -4.218 1.00 81.44 316 ASN A CA 1
ATOM 2505 C C . ASN A 1 316 ? 35.421 5.901 -3.027 1.00 81.44 316 ASN A C 1
ATOM 2507 O O . ASN A 1 316 ? 34.875 5.696 -1.941 1.00 81.44 316 ASN A O 1
ATOM 2511 N N . VAL A 1 317 ? 36.725 5.679 -3.218 1.00 80.38 317 VAL A N 1
ATOM 2512 C CA . VAL A 1 317 ? 37.633 5.259 -2.136 1.00 80.38 317 VAL A CA 1
ATOM 2513 C C . VAL A 1 317 ? 37.637 6.323 -1.037 1.00 80.38 317 VAL A C 1
ATOM 2515 O O . VAL A 1 317 ? 37.777 7.515 -1.312 1.00 80.38 317 VAL A O 1
ATOM 2518 N N . GLY A 1 318 ? 37.485 5.894 0.213 1.00 80.81 318 GLY A N 1
ATOM 2519 C CA . GLY A 1 318 ? 37.351 6.770 1.374 1.00 80.81 318 GLY A CA 1
ATOM 2520 C C . GLY A 1 318 ? 35.913 7.196 1.689 1.00 80.81 318 GLY A C 1
ATOM 2521 O O . GLY A 1 318 ? 35.695 7.855 2.709 1.00 80.81 318 GLY A O 1
ATOM 2522 N N . GLU A 1 319 ? 34.917 6.807 0.887 1.00 84.19 319 GLU A N 1
ATOM 2523 C CA . GLU A 1 319 ? 33.509 6.999 1.239 1.00 84.19 319 GLU A CA 1
ATOM 2524 C C . GLU A 1 319 ? 32.973 5.857 2.105 1.00 84.19 319 GLU A C 1
ATOM 2526 O O . GLU A 1 319 ? 33.379 4.697 2.022 1.00 84.19 319 GLU A O 1
ATOM 2531 N N . ARG A 1 320 ? 32.034 6.195 2.994 1.00 86.31 320 ARG A N 1
ATOM 2532 C CA . ARG A 1 320 ? 31.386 5.200 3.850 1.00 86.31 320 ARG A CA 1
ATOM 2533 C C . ARG A 1 320 ? 30.324 4.458 3.060 1.00 86.31 320 ARG A C 1
ATOM 2535 O O . ARG A 1 320 ? 29.422 5.081 2.506 1.00 86.31 320 ARG A O 1
ATOM 2542 N N . PHE A 1 321 ? 30.346 3.135 3.133 1.00 85.62 321 PHE A N 1
ATOM 2543 C CA . PHE A 1 321 ? 29.275 2.302 2.603 1.00 85.62 321 PHE A CA 1
ATOM 2544 C C . PHE A 1 321 ? 28.491 1.627 3.729 1.00 85.62 321 PHE A C 1
ATOM 2546 O O . PHE A 1 321 ? 28.968 1.452 4.855 1.00 85.62 321 PHE A O 1
ATOM 2553 N N . ARG A 1 322 ? 27.259 1.228 3.408 1.00 86.00 322 ARG A N 1
ATOM 2554 C CA . ARG A 1 322 ? 26.406 0.426 4.285 1.00 86.00 322 ARG A CA 1
ATOM 2555 C C . ARG A 1 322 ? 25.843 -0.760 3.518 1.00 86.00 322 ARG A C 1
ATOM 2557 O O . ARG A 1 322 ? 25.102 -0.580 2.555 1.00 86.00 322 ARG A O 1
ATOM 2564 N N . ILE A 1 323 ? 26.125 -1.962 4.000 1.00 87.00 323 ILE A N 1
ATOM 2565 C CA . ILE A 1 323 ? 25.452 -3.185 3.573 1.00 87.00 323 ILE A CA 1
ATOM 2566 C C . ILE A 1 323 ? 24.262 -3.395 4.504 1.00 87.00 323 ILE A C 1
ATOM 2568 O O . ILE A 1 323 ? 24.414 -3.482 5.719 1.00 87.00 323 ILE A O 1
ATOM 2572 N N . ILE A 1 324 ? 23.068 -3.456 3.921 1.00 85.44 324 ILE A N 1
ATOM 2573 C CA . ILE A 1 324 ? 21.827 -3.748 4.639 1.00 85.44 324 ILE A CA 1
ATOM 2574 C C . ILE A 1 324 ? 21.449 -5.187 4.306 1.00 85.44 324 ILE A C 1
ATOM 2576 O O . ILE A 1 324 ? 21.048 -5.465 3.175 1.00 85.44 324 ILE A O 1
ATOM 2580 N N . HIS A 1 325 ? 21.574 -6.082 5.278 1.00 84.00 325 HIS A N 1
ATOM 2581 C CA . HIS A 1 325 ? 21.098 -7.455 5.181 1.00 84.00 325 HIS A CA 1
ATOM 2582 C C . HIS A 1 325 ? 19.707 -7.541 5.813 1.00 84.00 325 HIS A C 1
ATOM 2584 O O . HIS A 1 325 ? 19.556 -7.235 6.992 1.00 84.00 325 HIS A O 1
ATOM 2590 N N . GLU A 1 326 ? 18.696 -7.930 5.036 1.00 79.31 326 GLU A N 1
ATOM 2591 C CA . GLU A 1 326 ? 17.354 -8.234 5.542 1.00 79.31 326 GLU A CA 1
ATOM 2592 C C . GLU A 1 326 ? 17.117 -9.745 5.463 1.00 79.31 326 GLU A C 1
ATOM 2594 O O . GLU A 1 326 ? 17.301 -10.332 4.396 1.00 79.31 326 GLU A O 1
ATOM 2599 N N . ASP A 1 327 ? 16.664 -10.354 6.557 1.00 78.75 327 ASP A N 1
ATOM 2600 C CA . ASP A 1 327 ? 16.237 -11.753 6.561 1.00 78.75 327 ASP A CA 1
ATOM 2601 C C . ASP A 1 327 ? 14.719 -11.898 6.323 1.00 78.75 327 ASP A C 1
ATOM 2603 O O . ASP A 1 327 ? 13.937 -10.937 6.372 1.00 78.75 327 ASP A O 1
ATOM 2607 N N . ILE A 1 328 ? 14.296 -13.138 6.063 1.00 75.88 328 ILE A N 1
ATOM 2608 C CA . ILE A 1 328 ? 12.890 -13.513 5.847 1.00 75.88 328 ILE A CA 1
ATOM 2609 C C . ILE A 1 328 ? 12.007 -13.320 7.088 1.00 75.88 328 ILE A C 1
ATOM 2611 O O . ILE A 1 328 ? 10.805 -13.099 6.954 1.00 75.88 328 ILE A O 1
ATOM 2615 N N . GLY A 1 329 ? 12.593 -13.366 8.285 1.00 73.44 329 GLY A N 1
ATOM 2616 C CA . GLY A 1 329 ? 11.926 -13.088 9.555 1.00 73.44 329 GLY A CA 1
ATOM 2617 C C . GLY A 1 329 ? 11.740 -11.593 9.818 1.00 73.44 329 GLY A C 1
ATOM 2618 O O . GLY A 1 329 ? 11.122 -11.223 10.810 1.00 73.44 329 GLY A O 1
ATOM 2619 N N . GLY A 1 330 ? 12.230 -10.727 8.925 1.00 69.38 330 GLY A N 1
ATOM 2620 C CA . GLY A 1 330 ? 12.171 -9.274 9.037 1.00 69.38 330 GLY A CA 1
ATOM 2621 C C . GLY A 1 330 ? 13.328 -8.653 9.801 1.00 69.38 330 GLY A C 1
ATOM 2622 O O . GLY A 1 330 ? 13.365 -7.422 9.885 1.00 69.38 330 GLY A O 1
ATOM 2623 N N . GLY A 1 331 ? 14.260 -9.460 10.310 1.00 76.19 331 GLY A N 1
ATOM 2624 C CA . GLY A 1 331 ? 15.490 -8.982 10.914 1.00 76.19 331 GLY A CA 1
ATOM 2625 C C . GLY A 1 331 ? 16.317 -8.190 9.909 1.00 76.19 331 GLY A C 1
ATOM 2626 O O . GLY A 1 331 ? 16.248 -8.393 8.693 1.00 76.19 331 GLY A O 1
ATOM 2627 N N . ARG A 1 332 ? 17.051 -7.209 10.431 1.00 83.44 332 ARG A N 1
ATOM 2628 C CA . ARG A 1 332 ? 17.890 -6.322 9.636 1.00 83.44 332 ARG A CA 1
ATOM 2629 C C . ARG A 1 332 ? 19.225 -6.120 10.333 1.00 83.44 332 ARG A C 1
ATOM 2631 O O . ARG A 1 332 ? 19.255 -5.692 11.484 1.00 83.44 332 ARG A O 1
ATOM 2638 N N . VAL A 1 333 ? 20.307 -6.383 9.610 1.00 86.12 333 VAL A N 1
ATOM 2639 C CA . VAL A 1 333 ? 21.681 -6.131 10.045 1.00 86.12 333 VAL A CA 1
ATOM 2640 C C . VAL A 1 333 ? 22.286 -5.082 9.122 1.00 86.12 333 VAL A C 1
ATOM 2642 O O . VAL A 1 333 ? 22.337 -5.269 7.907 1.00 86.12 333 VAL A O 1
ATOM 2645 N N . ASP A 1 334 ? 22.736 -3.975 9.708 1.00 89.69 334 ASP A N 1
ATOM 2646 C CA . ASP A 1 334 ? 23.415 -2.897 8.993 1.00 89.69 334 ASP A CA 1
ATOM 2647 C C . ASP A 1 334 ? 24.922 -3.000 9.260 1.00 89.69 334 ASP A C 1
ATOM 2649 O O . ASP A 1 334 ? 25.392 -2.704 10.359 1.00 89.69 334 ASP A O 1
ATOM 2653 N N . ILE A 1 335 ? 25.683 -3.408 8.247 1.00 91.50 335 ILE A N 1
ATOM 2654 C CA . ILE A 1 335 ? 27.147 -3.468 8.282 1.00 91.50 335 ILE A CA 1
ATOM 2655 C C . ILE A 1 335 ? 27.663 -2.180 7.646 1.00 91.50 335 ILE A C 1
ATOM 2657 O O . ILE A 1 335 ? 27.339 -1.885 6.497 1.00 91.50 335 ILE A O 1
ATOM 2661 N N . ASN A 1 336 ? 28.443 -1.395 8.384 1.00 91.25 336 ASN A N 1
ATOM 2662 C CA . ASN A 1 336 ? 29.024 -0.152 7.878 1.00 91.25 336 ASN A CA 1
ATOM 2663 C C . ASN A 1 336 ? 30.518 -0.360 7.624 1.00 91.25 336 ASN A C 1
ATOM 2665 O O . ASN A 1 336 ? 31.189 -1.015 8.420 1.00 91.25 336 ASN A O 1
ATOM 2669 N N . GLY A 1 337 ? 31.027 0.214 6.540 1.00 88.94 337 GLY A N 1
ATOM 2670 C CA . GLY A 1 337 ? 32.436 0.144 6.173 1.00 88.94 337 GLY A CA 1
ATOM 2671 C C . GLY A 1 337 ? 32.916 1.420 5.493 1.00 88.94 337 GLY A C 1
ATOM 2672 O O . GLY A 1 337 ? 32.151 2.370 5.311 1.00 88.94 337 GLY A O 1
ATOM 2673 N N . LEU A 1 338 ? 34.199 1.432 5.152 1.00 88.75 338 LEU A N 1
ATOM 2674 C CA . LEU A 1 338 ? 34.864 2.470 4.374 1.00 88.75 338 LEU A CA 1
ATOM 2675 C C . LEU A 1 338 ? 35.401 1.796 3.112 1.00 88.75 338 LEU A C 1
ATOM 2677 O O . LEU A 1 338 ? 36.024 0.740 3.242 1.00 88.75 338 LEU A O 1
ATOM 2681 N N . LEU A 1 339 ? 35.074 2.342 1.941 1.00 81.75 339 LEU A N 1
ATOM 2682 C CA . LEU A 1 339 ? 35.475 1.770 0.657 1.00 81.75 339 LEU A CA 1
ATOM 2683 C C . LEU A 1 339 ? 36.956 2.016 0.367 1.00 81.75 339 LEU A C 1
ATOM 2685 O O . LEU A 1 339 ? 37.420 3.152 0.633 1.00 81.75 339 LEU A O 1
#

Radius of gyration: 23.0 Å; chains: 1; bounding box: 64×41×67 Å

Foldseek 3Di:
DPPPDPAFEEEEEDPLRLLVVLLRVVVVHHYAPDDPVNCVLVVPPDHHLAQGQKYWYADPLNLFTKIKHDPVSVVSSVVSCCVQAVPKFKQWFPPFAQWKWWWFFAQADPQATWTHLPVDIAHENYPPHDGGDIFIWTFNATDRPDHTYIYGAHWDDDRFKIKGFQDAEDEDPLQDDPVLVVVVVVLLVVDDDPRIYIYTDNSSSPDDSVRVVVRSVVSVVVVVVLVVCVVVDDHTHTSGGHMTIMTMGQDQVSQQSSQVSSVVRAQGARCNSVVVSNDPPCPVVRVVLSVVVVVVDDRVVSNVVVVVVVCVVPDDQQDKDWDWDADSSRDIDIDIDGD

pLDDT: mean 93.16, std 8.23, range [30.38, 98.5]